Protein AF-A0AA39K2J8-F1 (afdb_monomer_lite)

Sequence (280 aa):
MRSALAQRQNSDPEVHGSGENGWKCLPNIVDATMYPEWVDNDKGAYLPIYQTAGIDTAEVTRAVIILQGKVSHISEARTVISTAVLVHQRACWSDWNTANNALYNATYNDPTIKHSQISIMCPCFLTKADLNAGAANDRQLLWEETTWISGHRNVAPDSVCGVNSFDVLDALVAYYMNRNVYPNLKVLVIGGHSAGGQMAQRYVTLRIPTDNDDMLHFWVANPASLCWLTSNRPFPDDGCKGFDDFKYGLKSNFPAYASKSARALGRDDIVKRYYSRTLN

Organism: Armillaria tabescens (NCBI:txid1929756)

Structure (mmCIF, N/CA/C/O backbone):
data_AF-A0AA39K2J8-F1
#
_entry.id   AF-A0AA39K2J8-F1
#
loop_
_atom_site.group_PDB
_atom_site.id
_atom_site.type_symbol
_atom_site.label_atom_id
_atom_site.label_alt_id
_atom_site.label_comp_id
_atom_site.label_asym_id
_atom_site.label_entity_id
_atom_site.label_seq_id
_atom_site.pdbx_PDB_ins_code
_atom_site.Cartn_x
_atom_site.Cartn_y
_atom_site.Cartn_z
_atom_site.occupancy
_atom_site.B_iso_or_equiv
_atom_site.auth_seq_id
_atom_site.auth_comp_id
_atom_site.auth_asym_id
_atom_site.auth_atom_id
_atom_site.pdbx_PDB_model_num
ATOM 1 N N . MET A 1 1 ? -33.232 -0.949 9.291 1.00 48.69 1 MET A N 1
ATOM 2 C CA . MET A 1 1 ? -32.998 -0.261 10.581 1.00 48.69 1 MET A CA 1
ATOM 3 C C . MET A 1 1 ? -31.605 0.336 10.516 1.00 48.69 1 MET A C 1
ATOM 5 O O . MET A 1 1 ? -30.688 -0.410 10.214 1.00 48.69 1 MET A O 1
ATOM 9 N N . ARG A 1 2 ? -31.461 1.655 10.696 1.00 48.81 2 ARG A N 1
ATOM 10 C CA . ARG A 1 2 ? -30.147 2.322 10.778 1.00 48.81 2 ARG A CA 1
ATOM 11 C C . ARG A 1 2 ? -29.443 1.849 12.056 1.00 48.81 2 ARG A C 1
ATOM 13 O O . ARG A 1 2 ? -30.131 1.634 13.055 1.00 48.81 2 ARG A O 1
ATOM 20 N N . SER A 1 3 ? -28.134 1.607 12.011 1.00 51.03 3 SER A N 1
ATOM 21 C CA . SER A 1 3 ? -27.388 1.127 13.185 1.00 51.03 3 SE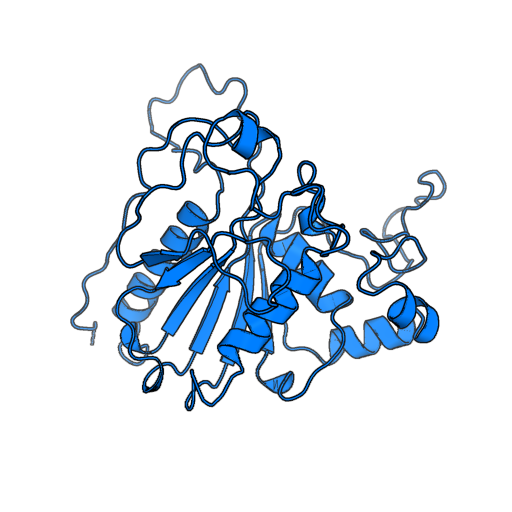R A CA 1
ATOM 22 C C . SER A 1 3 ? -27.300 2.202 14.283 1.00 51.03 3 SER A C 1
ATOM 24 O O . SER A 1 3 ? -27.626 3.367 14.056 1.00 51.03 3 SER A O 1
ATOM 26 N N . ALA A 1 4 ? -26.880 1.813 15.493 1.00 51.91 4 ALA A N 1
ATOM 27 C CA . ALA A 1 4 ? -26.715 2.725 16.633 1.00 51.91 4 ALA A CA 1
ATOM 28 C C . ALA A 1 4 ? -25.537 3.713 16.479 1.00 51.91 4 ALA A C 1
ATOM 30 O O . ALA A 1 4 ? -25.393 4.626 17.289 1.00 51.91 4 ALA A O 1
ATOM 31 N N . LEU A 1 5 ? -24.692 3.540 15.458 1.00 58.28 5 LEU A N 1
ATOM 32 C CA . LEU A 1 5 ? -23.611 4.469 15.141 1.00 58.28 5 LEU A CA 1
ATOM 33 C C . LEU A 1 5 ? -24.177 5.622 14.314 1.00 58.28 5 LEU A C 1
ATOM 35 O O . LEU A 1 5 ? -24.832 5.386 13.309 1.00 58.28 5 LEU A O 1
ATOM 39 N N . ALA A 1 6 ? -23.945 6.868 14.725 1.00 60.62 6 ALA A N 1
ATOM 40 C CA . ALA A 1 6 ? -24.331 8.031 13.931 1.00 60.62 6 ALA A CA 1
ATOM 41 C C . ALA A 1 6 ? -23.482 8.130 12.652 1.00 60.62 6 ALA A C 1
ATOM 43 O O . ALA A 1 6 ? -22.347 7.651 12.611 1.00 60.62 6 ALA A O 1
ATOM 44 N N . GLN A 1 7 ? -24.006 8.810 11.626 1.00 59.50 7 GLN A N 1
ATOM 45 C CA . GLN A 1 7 ? -23.176 9.275 10.519 1.00 59.50 7 GLN A CA 1
ATOM 46 C C . GLN A 1 7 ? -22.059 10.151 11.103 1.00 59.50 7 GLN A C 1
ATOM 48 O O . GLN A 1 7 ? -22.336 11.189 11.706 1.00 59.50 7 GLN A O 1
ATOM 53 N N . ARG A 1 8 ? -20.809 9.703 10.975 1.00 70.06 8 ARG A N 1
ATOM 54 C CA . ARG A 1 8 ? -19.639 10.381 11.534 1.00 70.06 8 ARG A CA 1
ATOM 55 C C . ARG A 1 8 ? -18.708 10.766 10.399 1.00 70.06 8 ARG A C 1
ATOM 57 O O . ARG A 1 8 ? -18.364 9.938 9.561 1.00 70.06 8 ARG A O 1
ATOM 64 N N . GLN A 1 9 ? -18.321 12.033 10.394 1.00 77.19 9 GLN A N 1
ATOM 65 C CA . GLN A 1 9 ? -17.278 12.552 9.530 1.00 77.19 9 GLN A CA 1
ATOM 66 C C . GLN A 1 9 ? -16.200 13.140 10.432 1.00 77.19 9 GLN A C 1
ATOM 68 O O . GLN A 1 9 ? -16.370 14.214 11.006 1.00 77.19 9 GLN A O 1
ATOM 73 N N . ASN A 1 10 ? -15.111 12.402 10.593 1.00 82.38 10 ASN A N 1
ATOM 74 C CA . ASN A 1 10 ? -13.898 12.915 11.196 1.00 82.38 10 ASN A CA 1
ATOM 75 C C . ASN A 1 10 ? -13.258 13.877 10.188 1.00 82.38 10 ASN A C 1
ATOM 77 O O . ASN A 1 10 ? -13.007 13.502 9.040 1.00 82.38 10 ASN A O 1
ATOM 81 N N . SER A 1 11 ? -13.035 15.123 10.600 1.00 81.44 11 SER A N 1
ATOM 82 C CA . SER A 1 11 ? -12.266 16.086 9.811 1.00 81.44 11 SER A CA 1
ATOM 83 C C . SER A 1 11 ? -10.800 15.676 9.770 1.00 81.44 11 SER A C 1
ATOM 85 O O . SER A 1 11 ? -10.297 15.069 10.720 1.00 81.44 11 SER A O 1
ATOM 87 N N . ASP A 1 12 ? -10.110 16.023 8.688 1.00 80.00 12 ASP A N 1
ATOM 88 C CA . ASP A 1 12 ? -8.658 15.904 8.655 1.00 80.00 12 ASP A CA 1
ATOM 89 C C . ASP A 1 12 ? -8.013 16.832 9.693 1.00 80.00 12 ASP A C 1
ATOM 91 O O . ASP A 1 12 ? -8.523 17.933 9.938 1.00 80.00 12 ASP A O 1
ATOM 95 N N . PRO A 1 13 ? -6.911 16.395 10.327 1.00 83.00 13 PRO A N 1
ATOM 96 C CA . PRO A 1 13 ? -6.178 17.228 11.266 1.00 83.00 13 PRO A CA 1
ATOM 97 C C . PRO A 1 13 ? -5.559 18.431 10.549 1.00 83.00 13 PRO A C 1
ATOM 99 O O . PRO A 1 13 ? -5.149 18.345 9.388 1.00 83.00 13 PRO A O 1
ATOM 102 N N . GLU A 1 14 ? -5.424 19.545 11.267 1.00 82.19 14 GLU A N 1
ATOM 103 C CA . GLU A 1 14 ? -4.571 20.635 10.807 1.00 82.19 14 GLU A CA 1
ATOM 104 C C . GLU A 1 14 ? -3.108 20.179 10.862 1.00 82.19 14 GLU A C 1
ATOM 106 O O . GLU A 1 14 ? -2.618 19.713 11.892 1.00 82.19 14 GLU A O 1
ATOM 111 N N . VAL A 1 15 ? -2.420 20.287 9.728 1.00 83.88 15 VAL A N 1
ATOM 112 C CA . VAL A 1 15 ? -1.034 19.850 9.555 1.00 83.88 15 VAL A CA 1
ATOM 113 C C . VAL A 1 15 ? -0.206 20.957 8.926 1.00 83.88 15 VAL A C 1
ATOM 115 O O . VAL A 1 15 ? -0.695 21.754 8.124 1.00 83.88 15 VAL A O 1
ATOM 118 N N . HIS A 1 16 ? 1.078 20.988 9.269 1.00 84.94 16 HIS A N 1
ATOM 119 C CA . HIS A 1 16 ? 2.036 21.912 8.676 1.00 84.94 16 HIS A CA 1
ATOM 120 C C . HIS A 1 16 ? 2.946 21.203 7.678 1.00 84.94 16 HIS A C 1
ATOM 122 O O . HIS A 1 16 ? 3.353 20.060 7.889 1.00 84.94 16 HIS A O 1
ATOM 128 N N . GLY A 1 17 ? 3.346 21.937 6.643 1.00 84.56 17 GLY A N 1
ATOM 129 C CA . GLY A 1 17 ? 4.150 21.414 5.544 1.00 84.56 17 GLY A CA 1
ATOM 130 C C . GLY A 1 17 ? 3.297 21.147 4.310 1.00 84.56 17 GLY A C 1
ATOM 131 O O . GLY A 1 17 ? 2.174 21.646 4.193 1.00 84.56 17 GLY A O 1
ATOM 132 N N . SER A 1 18 ? 3.861 20.404 3.368 1.00 80.81 18 SER A N 1
ATOM 133 C CA . SER A 1 18 ? 3.138 19.937 2.192 1.00 80.81 18 SER A CA 1
ATOM 134 C C . SER A 1 18 ? 3.764 18.670 1.640 1.00 80.81 18 SER A C 1
ATOM 136 O O . SER A 1 18 ? 4.931 18.401 1.892 1.00 80.81 18 SER A O 1
ATOM 138 N N . GLY A 1 19 ? 3.048 17.927 0.800 1.00 74.69 19 GLY A N 1
ATOM 139 C CA . GLY A 1 19 ? 3.666 16.770 0.137 1.00 74.69 19 GLY A CA 1
ATOM 140 C C . GLY A 1 19 ? 4.792 17.106 -0.851 1.00 74.69 19 GLY A C 1
ATOM 141 O O . GLY A 1 19 ? 5.448 16.192 -1.335 1.00 74.69 19 GLY A O 1
ATOM 142 N N . GLU A 1 20 ? 5.016 18.386 -1.164 1.00 77.44 20 GLU A N 1
ATOM 143 C CA . GLU A 1 20 ? 6.147 18.848 -1.984 1.00 77.44 20 GLU A CA 1
ATOM 144 C C . GLU A 1 20 ? 7.367 19.185 -1.132 1.00 77.44 20 GLU A C 1
ATOM 146 O O . GLU A 1 20 ? 8.472 18.731 -1.412 1.00 77.44 20 GLU A O 1
ATOM 151 N N . ASN A 1 21 ? 7.159 19.988 -0.087 1.00 83.75 21 ASN A N 1
ATOM 152 C CA . ASN A 1 21 ? 8.240 20.493 0.759 1.00 83.75 21 ASN A CA 1
ATOM 153 C C . ASN A 1 21 ? 8.483 19.617 1.991 1.00 83.75 21 ASN A C 1
ATOM 155 O O . ASN A 1 21 ? 9.342 19.940 2.806 1.00 83.75 21 ASN A O 1
ATOM 159 N N . GLY A 1 22 ? 7.725 18.530 2.116 1.00 87.50 22 GLY A N 1
ATOM 160 C CA . GLY A 1 22 ? 7.704 17.652 3.268 1.00 87.50 22 GLY A CA 1
ATOM 161 C C . GLY A 1 22 ? 6.712 18.092 4.335 1.00 87.50 22 GLY A C 1
ATOM 162 O O . GLY A 1 22 ? 6.429 19.281 4.543 1.00 87.50 22 GLY A O 1
ATOM 163 N N . TRP A 1 23 ? 6.193 17.102 5.043 1.00 90.12 23 TRP A N 1
ATOM 164 C CA . TRP A 1 23 ? 5.386 17.292 6.237 1.00 90.12 23 TRP A CA 1
ATOM 165 C C . TRP A 1 23 ? 6.254 17.596 7.454 1.00 90.12 23 TRP A C 1
ATOM 167 O O . TRP A 1 23 ? 7.354 17.066 7.590 1.00 90.12 23 TRP A O 1
ATOM 177 N N . LYS A 1 24 ? 5.760 18.438 8.369 1.00 91.31 24 LYS A N 1
ATOM 178 C CA . LYS A 1 24 ? 6.493 18.762 9.607 1.00 91.31 24 LYS A CA 1
ATOM 179 C C . LYS A 1 24 ? 6.277 17.761 10.735 1.00 91.31 24 LYS A C 1
ATOM 181 O O . LYS A 1 24 ? 7.075 17.707 11.661 1.00 91.31 24 LYS A O 1
ATOM 186 N N . CYS A 1 25 ? 5.180 17.015 10.689 1.00 91.31 25 CYS A N 1
ATOM 187 C CA . CYS A 1 25 ? 4.871 15.955 11.634 1.00 91.31 25 CYS A CA 1
ATOM 188 C C . CYS A 1 25 ? 3.848 14.987 11.033 1.00 91.31 25 CYS A C 1
ATOM 190 O O . CYS A 1 25 ? 3.129 15.323 10.091 1.00 91.31 25 CYS A O 1
ATOM 192 N N . LEU A 1 26 ? 3.769 13.797 11.623 1.00 92.19 26 LEU A N 1
ATOM 193 C CA . LEU A 1 26 ? 2.632 12.900 11.469 1.00 92.19 26 LEU A CA 1
ATOM 194 C C . LEU A 1 26 ? 1.590 13.268 12.543 1.00 92.19 26 LEU A C 1
ATOM 196 O O . LEU A 1 26 ? 1.916 13.217 13.732 1.00 92.19 26 LEU A O 1
ATOM 200 N N . PRO A 1 27 ? 0.372 13.702 12.174 1.00 92.69 27 PRO A N 1
ATOM 201 C CA . PRO A 1 27 ? -0.630 14.137 13.144 1.00 92.69 27 PRO A CA 1
ATOM 202 C C . PRO A 1 27 ? -1.259 12.957 13.890 1.00 92.69 27 PRO A C 1
ATOM 204 O O . PRO A 1 27 ? -1.353 11.847 13.370 1.00 92.69 27 PRO A O 1
ATOM 207 N N . ASN A 1 28 ? -1.809 13.210 15.074 1.00 92.31 28 ASN A N 1
ATOM 208 C CA . ASN A 1 28 ? -2.772 12.279 15.660 1.00 92.31 28 ASN A CA 1
ATOM 209 C C . ASN A 1 28 ? -4.101 12.389 14.903 1.00 92.31 28 ASN A C 1
ATOM 211 O O . ASN A 1 28 ? -4.563 13.498 14.626 1.00 92.31 28 ASN A O 1
ATOM 215 N N . ILE A 1 29 ? -4.731 11.253 14.606 1.00 91.12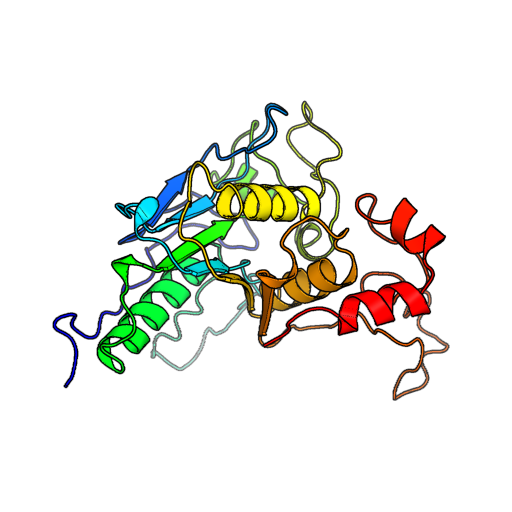 29 ILE A N 1
ATOM 216 C CA . ILE A 1 29 ? -6.057 11.206 13.981 1.00 91.12 29 ILE A CA 1
ATOM 217 C C . ILE A 1 29 ? -7.019 10.376 14.818 1.00 91.12 29 ILE A C 1
ATOM 219 O O . ILE A 1 29 ? -6.635 9.451 15.529 1.00 91.12 29 ILE A O 1
ATOM 223 N N . VAL A 1 30 ? -8.289 10.751 14.751 1.00 91.56 30 VAL A N 1
ATOM 224 C CA . VAL A 1 30 ? -9.358 10.139 15.536 1.00 91.56 30 VAL A CA 1
ATOM 225 C C . VAL A 1 30 ? -9.582 8.695 15.090 1.00 91.56 30 VAL A C 1
ATOM 227 O O . VAL A 1 30 ? -9.631 8.419 13.897 1.00 91.56 30 VAL A O 1
ATOM 230 N N . ASP A 1 31 ? -9.763 7.789 16.053 1.00 94.44 31 ASP A N 1
ATOM 231 C CA . ASP A 1 31 ? -9.986 6.349 15.852 1.00 94.44 31 ASP A CA 1
ATOM 232 C C . ASP A 1 31 ? -8.800 5.575 15.224 1.00 94.44 31 ASP A C 1
ATOM 234 O O . ASP A 1 31 ? -8.959 4.398 14.891 1.00 94.44 31 ASP A O 1
ATOM 238 N N . ALA A 1 32 ? -7.610 6.181 15.100 1.00 96.38 32 ALA A N 1
ATOM 239 C CA . ALA A 1 32 ? -6.392 5.486 14.677 1.00 96.38 32 ALA A CA 1
ATOM 240 C C . ALA A 1 32 ? -5.270 5.583 15.715 1.00 96.38 32 ALA A C 1
ATOM 242 O O . ALA A 1 32 ? -5.059 6.618 16.345 1.00 96.38 32 ALA A O 1
ATOM 243 N N . THR A 1 33 ? -4.497 4.510 15.829 1.00 96.81 33 THR A N 1
ATOM 244 C CA . THR A 1 33 ? -3.203 4.486 16.501 1.00 96.81 33 THR A CA 1
ATOM 245 C C . THR A 1 33 ? -2.112 4.687 15.453 1.00 96.81 33 THR A C 1
ATOM 247 O O . THR A 1 33 ? -2.077 3.986 14.439 1.00 96.81 33 THR A O 1
ATOM 250 N N . MET A 1 34 ? -1.211 5.640 15.696 1.00 95.69 34 MET A N 1
ATOM 251 C CA . MET A 1 34 ? 0.008 5.805 14.906 1.00 95.69 34 MET A CA 1
ATOM 252 C C . MET A 1 34 ? 1.106 4.898 15.468 1.00 95.69 34 MET A C 1
ATOM 254 O O . MET A 1 34 ? 1.440 4.990 16.649 1.00 95.69 34 MET A O 1
ATOM 258 N N . TYR A 1 35 ? 1.711 4.079 14.610 1.00 95.25 35 TYR A N 1
ATOM 259 C CA . TYR A 1 35 ? 2.902 3.294 14.937 1.00 95.25 35 TYR A CA 1
ATOM 260 C C . TYR A 1 35 ? 4.090 3.867 14.151 1.00 95.25 35 TYR A C 1
ATOM 262 O O . TYR A 1 35 ? 4.257 3.527 12.979 1.00 95.25 35 TYR A O 1
ATOM 270 N N . PRO A 1 36 ? 4.902 4.765 14.745 1.00 91.75 36 PRO A N 1
ATOM 271 C CA . PRO A 1 36 ? 5.978 5.465 14.031 1.00 91.75 36 PRO A CA 1
ATOM 272 C C . PRO A 1 36 ? 7.171 4.562 13.688 1.00 91.75 36 PRO A C 1
ATOM 274 O O . PRO A 1 36 ? 7.975 4.900 12.819 1.00 91.75 36 PRO A O 1
ATOM 277 N N . GLU A 1 37 ? 7.275 3.429 14.385 1.00 91.00 37 GLU A N 1
ATOM 278 C CA . GLU A 1 37 ? 8.348 2.443 14.275 1.00 91.00 37 GLU A CA 1
ATOM 279 C C . GLU A 1 37 ? 7.792 1.060 13.883 1.00 91.00 37 GLU A C 1
ATOM 281 O O . GLU A 1 37 ? 8.171 0.039 14.452 1.00 91.00 37 GLU A O 1
ATOM 286 N N . TRP A 1 38 ? 6.840 0.994 12.945 1.00 91.75 38 TRP A N 1
ATOM 287 C CA . TRP A 1 38 ? 6.278 -0.292 12.521 1.00 91.75 38 TRP A CA 1
ATOM 288 C C . TRP A 1 38 ? 7.235 -1.043 11.584 1.00 91.75 38 TRP A C 1
ATOM 290 O O . TRP A 1 38 ? 7.675 -0.499 10.565 1.00 91.75 38 TRP A O 1
ATOM 300 N N . VAL A 1 39 ? 7.551 -2.297 11.938 1.00 72.31 39 VAL A N 1
ATOM 301 C CA . VAL A 1 39 ? 8.356 -3.255 11.158 1.00 72.31 39 VAL A CA 1
ATOM 302 C C . VAL A 1 39 ? 7.905 -4.683 11.454 1.00 72.31 39 VAL A C 1
ATOM 304 O O . VAL A 1 39 ? 7.838 -5.069 12.614 1.00 72.31 39 VAL A O 1
ATOM 307 N N . ASP A 1 40 ? 7.714 -5.484 10.404 1.00 53.66 40 ASP A N 1
ATOM 308 C CA . ASP A 1 40 ? 7.559 -6.950 10.475 1.00 53.66 40 ASP A CA 1
ATOM 309 C C . ASP A 1 40 ? 8.766 -7.675 9.833 1.00 53.66 40 ASP A C 1
ATOM 311 O O . ASP A 1 40 ? 8.612 -8.584 9.029 1.00 53.66 40 ASP A O 1
ATOM 315 N N . ASN A 1 41 ? 9.999 -7.188 10.046 1.00 54.59 41 ASN A N 1
ATOM 316 C CA . ASN A 1 41 ? 11.182 -7.712 9.340 1.00 54.59 41 ASN A CA 1
ATOM 317 C C . ASN A 1 41 ? 12.559 -7.551 10.029 1.00 54.59 41 ASN A C 1
ATOM 319 O O . ASN A 1 41 ? 13.560 -7.821 9.376 1.00 54.59 41 ASN A O 1
ATOM 323 N N . ASP A 1 42 ? 12.671 -7.106 11.288 1.00 62.88 42 ASP A N 1
ATOM 324 C CA . ASP A 1 42 ? 13.941 -7.023 12.060 1.00 62.88 42 ASP A CA 1
ATOM 325 C C . ASP A 1 42 ? 15.145 -6.319 11.385 1.00 62.88 42 ASP A C 1
ATOM 327 O O . ASP A 1 42 ? 16.278 -6.390 11.860 1.00 62.88 42 ASP A O 1
ATOM 331 N N . LYS A 1 43 ? 14.933 -5.578 10.288 1.00 71.69 43 LYS A N 1
ATOM 332 C CA . LYS A 1 43 ? 16.018 -4.947 9.511 1.00 71.69 43 LYS A CA 1
ATOM 333 C C . LYS A 1 43 ? 16.585 -3.678 10.149 1.00 71.69 43 LYS A C 1
ATOM 335 O O . LYS A 1 43 ? 17.542 -3.136 9.615 1.00 71.69 43 LYS A O 1
ATOM 340 N N . GLY A 1 44 ? 16.008 -3.188 11.248 1.00 80.06 44 GLY A N 1
ATOM 341 C CA . GLY A 1 44 ? 16.469 -1.973 11.931 1.00 80.06 44 GLY A CA 1
ATOM 342 C C . GLY A 1 44 ? 16.086 -0.652 11.247 1.00 80.06 44 GLY A C 1
ATOM 343 O O . GLY A 1 44 ? 16.670 0.379 11.570 1.00 80.06 44 GLY A O 1
ATOM 344 N N . ALA A 1 45 ? 15.122 -0.666 10.319 1.00 87.19 45 ALA A N 1
ATOM 345 C CA . ALA A 1 45 ? 14.533 0.536 9.726 1.00 87.19 45 ALA A CA 1
ATOM 346 C C . ALA A 1 45 ? 13.017 0.410 9.624 1.00 87.19 45 ALA A C 1
ATOM 348 O O . ALA A 1 45 ? 12.528 -0.666 9.285 1.00 87.19 45 ALA A O 1
ATOM 349 N N . TYR A 1 46 ? 12.301 1.509 9.861 1.00 91.88 46 TYR A N 1
ATOM 350 C CA . TYR A 1 46 ? 10.866 1.481 10.136 1.00 91.88 46 TYR A CA 1
ATOM 351 C C . TYR A 1 46 ? 10.009 2.234 9.126 1.00 91.88 46 TYR A C 1
ATOM 353 O O . TYR A 1 46 ? 10.441 3.227 8.551 1.00 91.88 46 TYR A O 1
ATOM 361 N N . LEU A 1 47 ? 8.766 1.797 8.939 1.00 93.69 47 LEU A N 1
ATOM 362 C CA . LEU A 1 47 ? 7.768 2.540 8.176 1.00 93.69 47 LEU A CA 1
ATOM 363 C C . LEU A 1 47 ? 6.655 2.986 9.126 1.00 93.69 47 LEU A C 1
ATOM 365 O O . LEU A 1 47 ? 6.033 2.131 9.746 1.00 93.69 47 LEU A O 1
ATOM 369 N N . PRO A 1 48 ? 6.337 4.283 9.226 1.00 95.38 48 PRO A N 1
ATOM 370 C CA . PRO A 1 48 ? 5.171 4.702 9.984 1.00 95.38 48 PRO A CA 1
ATOM 371 C C . PRO A 1 48 ? 3.882 4.175 9.359 1.00 95.38 48 PRO A C 1
ATOM 373 O O . PRO A 1 48 ? 3.718 4.187 8.136 1.00 95.38 48 PRO A O 1
ATOM 376 N N . ILE A 1 49 ? 2.945 3.764 10.205 1.00 96.88 49 ILE A N 1
ATOM 377 C CA . ILE A 1 49 ? 1.591 3.411 9.783 1.00 96.88 49 ILE A CA 1
ATOM 378 C C . ILE A 1 49 ? 0.550 4.082 10.687 1.00 96.88 49 ILE A C 1
ATOM 380 O O . ILE A 1 49 ? 0.808 4.365 11.860 1.00 96.88 49 ILE A O 1
ATOM 384 N N . TYR A 1 50 ? -0.654 4.260 10.155 1.00 97.62 50 TYR A N 1
ATOM 385 C CA . TYR A 1 50 ? -1.871 4.440 10.947 1.00 97.62 50 TYR A CA 1
ATOM 386 C C . TYR A 1 50 ? -2.690 3.162 10.888 1.00 97.62 50 TYR A C 1
ATOM 388 O O . TYR A 1 50 ? -2.848 2.602 9.806 1.00 97.62 50 TYR A O 1
ATOM 396 N N . GLN A 1 51 ? -3.238 2.713 12.012 1.00 97.50 51 GLN A N 1
ATOM 397 C CA . GLN A 1 51 ? -4.135 1.559 12.073 1.00 97.50 51 GLN A CA 1
ATOM 398 C C . GLN A 1 51 ? -5.318 1.849 12.995 1.00 97.50 51 GLN A C 1
ATOM 400 O O . GLN A 1 51 ? -5.163 2.585 13.962 1.00 97.50 51 GLN A O 1
ATOM 405 N N . THR A 1 52 ? -6.487 1.262 12.726 1.00 97.62 52 THR A N 1
ATOM 406 C CA . THR A 1 52 ? -7.667 1.349 13.605 1.00 97.62 52 THR A CA 1
ATOM 407 C C . THR A 1 52 ? -7.313 1.108 15.071 1.00 97.62 52 THR A C 1
ATOM 409 O O . THR A 1 52 ? -6.757 0.068 15.425 1.00 97.62 52 THR A O 1
ATOM 412 N N . ALA A 1 53 ? -7.653 2.075 15.922 1.00 96.06 53 ALA A N 1
ATOM 413 C CA . ALA A 1 53 ? -7.398 2.027 17.353 1.00 96.06 53 ALA A CA 1
ATOM 414 C C . ALA A 1 53 ? -8.396 1.117 18.081 1.00 96.06 53 ALA A C 1
ATOM 416 O O . ALA A 1 53 ? -9.569 1.045 17.720 1.00 96.06 53 ALA A O 1
ATOM 417 N N . GLY A 1 54 ? -7.934 0.475 19.159 1.00 92.88 54 GLY A N 1
ATOM 418 C CA . GLY A 1 54 ? -8.802 -0.203 20.129 1.00 92.88 54 GLY A CA 1
ATOM 419 C C . GLY A 1 54 ? -9.576 -1.409 19.594 1.00 92.88 54 GLY A C 1
ATOM 420 O O . GLY A 1 54 ? -10.592 -1.774 20.182 1.00 92.88 54 GLY A O 1
ATOM 421 N N . ILE A 1 55 ? -9.134 -2.010 18.486 1.00 92.56 55 ILE A N 1
ATOM 422 C CA . ILE A 1 55 ? -9.801 -3.172 17.898 1.00 92.56 55 ILE A CA 1
ATOM 423 C C . ILE A 1 55 ? -9.350 -4.468 18.581 1.00 92.56 55 ILE A C 1
ATOM 425 O O . ILE A 1 55 ? -8.159 -4.678 18.808 1.00 92.56 55 ILE A O 1
ATOM 429 N N . ASP A 1 56 ? -10.304 -5.347 18.885 1.00 97.00 56 ASP A N 1
ATOM 430 C CA . ASP A 1 56 ? -10.013 -6.728 19.267 1.00 97.00 56 ASP A CA 1
ATOM 431 C C . ASP A 1 56 ? -9.671 -7.520 18.001 1.00 97.00 56 ASP A C 1
ATOM 433 O O . ASP A 1 56 ? -10.526 -7.736 17.137 1.00 97.00 56 ASP A O 1
ATOM 437 N N . THR A 1 57 ? -8.412 -7.937 17.864 1.00 97.38 57 THR A N 1
ATOM 438 C CA . THR A 1 57 ? -7.931 -8.628 16.663 1.00 97.38 57 THR A CA 1
ATOM 439 C C . THR A 1 57 ? -8.604 -9.986 16.454 1.00 97.38 57 THR A C 1
ATOM 441 O O . THR A 1 57 ? -8.680 -10.449 15.314 1.00 97.38 57 THR A O 1
ATOM 444 N N . ALA A 1 58 ? -9.160 -10.599 17.507 1.00 98.00 58 ALA A N 1
ATOM 445 C CA . ALA A 1 58 ? -9.944 -11.823 17.391 1.00 98.00 58 ALA A CA 1
ATOM 446 C C . ALA A 1 58 ? -11.309 -11.585 16.720 1.00 98.00 58 ALA A C 1
ATOM 448 O O . ALA A 1 58 ? -11.825 -12.486 16.066 1.00 98.00 58 ALA A O 1
ATOM 449 N N . GLU A 1 59 ? -11.876 -10.381 16.803 1.00 97.94 59 GLU A N 1
ATOM 450 C CA . GLU A 1 59 ? -13.159 -10.034 16.170 1.00 97.94 59 GLU A CA 1
ATOM 451 C C . GLU A 1 59 ? -13.007 -9.539 14.723 1.00 97.94 59 GLU A C 1
ATOM 453 O O . GLU A 1 59 ? -13.990 -9.431 13.981 1.00 97.94 59 GLU A O 1
ATOM 458 N N . VAL A 1 60 ? -11.777 -9.252 14.287 1.00 98.44 60 VAL A N 1
ATOM 459 C CA . VAL A 1 60 ? -11.499 -8.775 12.930 1.00 98.44 60 VAL A CA 1
ATOM 460 C C . VAL A 1 60 ? -11.767 -9.883 11.917 1.00 98.44 60 VAL A C 1
ATOM 462 O O . VAL A 1 60 ? -11.092 -10.910 11.880 1.00 98.44 60 VAL A O 1
ATOM 465 N N . THR A 1 61 ? -12.730 -9.636 11.031 1.00 98.25 61 THR A N 1
ATOM 466 C CA . THR A 1 61 ? -13.053 -10.534 9.910 1.00 98.25 61 THR A CA 1
ATOM 467 C C . THR A 1 61 ? -12.651 -9.952 8.562 1.00 98.25 61 THR A C 1
ATOM 469 O O . THR A 1 61 ? -12.517 -10.697 7.587 1.00 98.25 61 THR A O 1
ATOM 472 N N . ARG A 1 62 ? -12.426 -8.636 8.488 1.00 98.31 62 ARG A N 1
ATOM 473 C CA . ARG A 1 62 ? -11.931 -7.955 7.291 1.00 98.31 62 ARG A CA 1
ATOM 474 C C . ARG A 1 62 ? -10.857 -6.945 7.664 1.00 98.31 62 ARG A C 1
ATOM 476 O O . ARG A 1 62 ? -10.974 -6.249 8.668 1.00 98.31 62 ARG A O 1
ATOM 483 N N . ALA A 1 63 ? -9.848 -6.831 6.821 1.00 98.50 63 ALA A N 1
ATOM 484 C CA . ALA A 1 63 ? -8.820 -5.813 6.941 1.00 98.50 63 ALA A CA 1
ATOM 485 C C . ALA A 1 63 ? -8.665 -5.066 5.617 1.00 98.50 63 ALA A C 1
ATOM 487 O O . ALA A 1 63 ? -8.902 -5.628 4.545 1.00 98.50 63 ALA A O 1
ATOM 488 N N . VAL A 1 64 ? -8.286 -3.795 5.692 1.00 98.38 64 VAL A N 1
ATOM 489 C CA . VAL A 1 64 ? -8.088 -2.925 4.535 1.00 98.38 64 VAL A CA 1
ATOM 490 C C . VAL A 1 64 ? -6.776 -2.171 4.704 1.00 98.38 64 VAL A C 1
ATOM 492 O O . VAL A 1 64 ? -6.639 -1.367 5.619 1.00 98.38 64 VAL A O 1
ATOM 495 N N . ILE A 1 65 ? -5.827 -2.396 3.800 1.00 98.56 65 ILE A N 1
ATOM 496 C CA . ILE A 1 65 ? -4.633 -1.569 3.638 1.00 98.56 65 ILE A CA 1
ATOM 497 C C . ILE A 1 65 ? -4.942 -0.525 2.562 1.00 98.56 65 ILE A C 1
ATOM 499 O O . ILE A 1 65 ? -5.117 -0.870 1.391 1.00 98.56 65 ILE A O 1
ATOM 503 N N . ILE A 1 66 ? -5.004 0.748 2.947 1.00 97.94 66 ILE A N 1
ATOM 504 C CA . ILE A 1 66 ? -5.207 1.870 2.031 1.00 97.94 66 ILE A CA 1
ATOM 505 C C . ILE A 1 66 ? -3.867 2.552 1.748 1.00 97.94 66 ILE A C 1
ATOM 507 O O . ILE A 1 66 ? -3.200 3.079 2.633 1.00 97.94 66 ILE A O 1
ATOM 511 N N . LEU A 1 67 ? -3.465 2.532 0.482 1.00 96.75 67 LEU A N 1
ATOM 512 C CA . LEU A 1 67 ? -2.232 3.127 -0.013 1.00 96.75 67 LEU A CA 1
ATOM 513 C C . LEU A 1 67 ? -2.447 4.612 -0.299 1.00 96.75 67 LEU A C 1
ATOM 515 O O . LEU A 1 67 ? -3.401 4.983 -0.991 1.00 96.75 67 LEU A O 1
ATOM 519 N N . GLN A 1 68 ? -1.526 5.441 0.196 1.00 91.19 68 GLN A N 1
ATOM 520 C CA . GLN A 1 68 ? -1.640 6.894 0.101 1.00 91.19 68 GLN A CA 1
ATOM 521 C C . GLN A 1 68 ? -1.679 7.402 -1.350 1.00 91.19 68 GLN A C 1
ATOM 523 O O . GLN A 1 68 ? -1.063 6.834 -2.257 1.00 91.19 68 GLN A O 1
ATOM 528 N N . GLY A 1 69 ? -2.381 8.507 -1.584 1.00 84.69 69 GLY A N 1
ATOM 529 C CA . GLY A 1 69 ? -2.309 9.258 -2.835 1.00 84.69 69 GLY A CA 1
ATOM 530 C C . GLY A 1 69 ? -0.981 10.013 -3.013 1.00 84.69 69 GLY A C 1
ATOM 531 O O . GLY A 1 69 ? -0.171 10.131 -2.101 1.00 84.69 69 GLY A O 1
ATOM 532 N N . LYS A 1 70 ? -0.756 10.560 -4.218 1.00 74.75 70 LYS A N 1
ATOM 533 C CA . LYS A 1 70 ? 0.312 11.542 -4.456 1.00 74.75 70 LYS A CA 1
ATOM 534 C C . LYS A 1 70 ? -0.275 12.910 -4.147 1.00 74.75 70 LYS A C 1
ATOM 536 O O . LYS A 1 70 ? -1.348 13.231 -4.661 1.00 74.75 70 LYS A O 1
ATOM 541 N N . VAL A 1 71 ? 0.448 13.725 -3.389 1.00 62.97 71 VAL A N 1
ATOM 542 C CA . VAL A 1 71 ? 0.158 15.156 -3.282 1.00 62.97 71 VAL A CA 1
ATOM 543 C C . VAL A 1 71 ? 0.536 15.827 -4.602 1.00 62.97 71 VAL A C 1
ATOM 545 O O . VAL A 1 71 ? 1.669 15.705 -5.068 1.00 62.97 71 VAL A O 1
ATOM 548 N N . SER A 1 72 ? -0.419 16.488 -5.246 1.00 45.56 72 SER A N 1
ATOM 549 C CA . SER A 1 72 ? -0.168 17.325 -6.421 1.00 45.56 72 SER A CA 1
ATOM 550 C C . SER A 1 72 ? -0.408 18.790 -6.075 1.00 45.56 72 SER A C 1
ATOM 552 O O . SER A 1 72 ? -1.396 19.085 -5.402 1.00 45.56 72 SER A O 1
ATOM 554 N N . HIS A 1 73 ? 0.464 19.663 -6.588 1.00 43.00 73 HIS A N 1
ATOM 555 C CA . HIS A 1 73 ? 0.347 21.119 -6.593 1.00 43.00 73 HIS A CA 1
ATOM 556 C C . HIS A 1 73 ? -1.095 21.624 -6.685 1.00 43.00 73 HIS A C 1
ATOM 558 O O . HIS A 1 73 ? -1.855 21.229 -7.571 1.00 43.00 73 HIS A O 1
ATOM 564 N N . ILE A 1 74 ? -1.392 22.627 -5.861 1.00 38.09 74 ILE A N 1
ATOM 565 C CA . ILE A 1 74 ? -2.120 23.801 -6.340 1.00 38.09 74 ILE A CA 1
ATOM 566 C C . ILE A 1 74 ? -1.185 24.984 -6.150 1.00 38.09 74 ILE A C 1
ATOM 568 O O . ILE A 1 74 ? -1.166 25.633 -5.106 1.00 38.09 74 ILE A O 1
ATOM 572 N N . SER A 1 75 ? -0.383 25.254 -7.173 1.00 35.31 75 SER A N 1
ATOM 573 C CA . SER A 1 75 ? 0.040 26.621 -7.416 1.00 35.31 75 SER A CA 1
ATOM 574 C C . SER A 1 75 ? -1.186 27.382 -7.945 1.00 35.31 75 SER A C 1
ATOM 576 O O . SER A 1 75 ? -1.823 26.976 -8.909 1.00 35.31 75 SER A O 1
ATOM 578 N N . GLU A 1 76 ? -1.549 28.470 -7.264 1.00 37.22 76 GLU A N 1
ATOM 579 C CA . GLU A 1 76 ? -2.391 29.554 -7.801 1.00 37.22 76 GLU A CA 1
ATOM 580 C C . GLU A 1 76 ? -3.901 29.324 -8.035 1.00 37.22 76 GLU A C 1
ATOM 582 O O . GLU A 1 76 ? -4.482 29.909 -8.941 1.00 37.22 76 GLU A O 1
ATOM 587 N N . ALA A 1 77 ? -4.624 28.673 -7.117 1.00 37.06 77 ALA A N 1
ATOM 588 C CA . ALA A 1 77 ? -6.050 29.005 -6.919 1.00 37.06 77 ALA A CA 1
ATOM 589 C C . ALA A 1 77 ? -6.213 30.235 -5.998 1.00 37.06 77 ALA A C 1
ATOM 591 O O . ALA A 1 77 ? -7.009 30.253 -5.062 1.00 37.06 77 ALA A O 1
ATOM 592 N N . ARG A 1 78 ? -5.424 31.286 -6.242 1.00 42.06 78 ARG A N 1
ATOM 593 C CA . ARG A 1 78 ? -5.742 32.639 -5.784 1.00 42.06 78 ARG A CA 1
ATOM 594 C C . ARG A 1 78 ? -6.489 33.297 -6.931 1.00 42.06 78 ARG A C 1
ATOM 596 O O . ARG A 1 78 ? -5.855 33.725 -7.886 1.00 42.06 78 ARG A O 1
ATOM 603 N N . THR A 1 79 ? -7.814 33.349 -6.819 1.00 39.78 79 THR A N 1
ATOM 604 C CA . THR A 1 79 ? -8.696 34.507 -7.079 1.00 39.78 79 THR A CA 1
ATOM 605 C C . THR A 1 79 ? -10.103 33.973 -7.384 1.00 39.78 79 THR A C 1
ATOM 607 O O . THR A 1 79 ? -10.321 33.306 -8.384 1.00 39.78 79 THR A O 1
ATOM 610 N N . VAL A 1 80 ? -11.051 34.298 -6.497 1.00 37.06 80 VAL A N 1
ATOM 611 C CA . VAL A 1 80 ? -12.509 34.074 -6.602 1.00 37.06 80 VAL A CA 1
ATOM 612 C C . VAL A 1 80 ? -12.987 32.620 -6.484 1.00 37.06 80 VAL A C 1
ATOM 614 O O . VAL A 1 80 ? -13.293 31.975 -7.472 1.00 37.06 80 VAL A O 1
ATOM 617 N N . ILE A 1 81 ? -13.093 32.125 -5.249 1.00 34.28 81 ILE A N 1
ATOM 618 C CA . ILE A 1 81 ? -14.258 31.416 -4.679 1.00 34.28 81 ILE A CA 1
ATOM 619 C C . ILE A 1 81 ? -13.863 31.097 -3.230 1.00 34.28 81 ILE A C 1
ATOM 621 O O . ILE A 1 81 ? -13.023 30.249 -2.952 1.00 34.28 81 ILE A O 1
ATOM 625 N N . SER A 1 82 ? -14.446 31.828 -2.283 1.00 34.53 82 SER A N 1
ATOM 626 C CA . SER A 1 82 ? -14.287 31.659 -0.833 1.00 34.53 82 SER A CA 1
ATOM 627 C C . SER A 1 82 ? -15.053 30.448 -0.284 1.00 34.53 82 SER A C 1
ATOM 629 O O . SER A 1 82 ? -15.528 30.459 0.849 1.00 34.53 82 SER A O 1
ATOM 631 N N . THR A 1 83 ? -15.193 29.390 -1.078 1.00 34.09 83 THR A N 1
ATOM 632 C CA . THR A 1 83 ? -15.705 28.103 -0.616 1.00 34.09 83 THR A CA 1
ATOM 633 C C . THR A 1 83 ? -14.509 27.181 -0.516 1.00 34.09 83 THR A C 1
ATOM 635 O O . THR A 1 83 ? -13.856 26.895 -1.514 1.00 34.09 83 THR A O 1
ATOM 638 N N . ALA A 1 84 ? -14.191 26.784 0.709 1.00 33.91 84 ALA A N 1
ATOM 639 C CA . ALA A 1 84 ? -13.118 25.875 1.046 1.00 33.91 84 ALA A CA 1
ATOM 640 C C . ALA A 1 84 ? -13.250 24.551 0.275 1.00 33.91 84 ALA A C 1
ATOM 642 O O . ALA A 1 84 ? -13.778 23.565 0.781 1.00 33.91 84 ALA A O 1
ATOM 643 N N . VAL A 1 85 ? -12.716 24.495 -0.943 1.00 34.78 85 VAL A N 1
ATOM 644 C CA . VAL A 1 85 ? -12.154 23.252 -1.450 1.00 34.78 85 VAL A CA 1
ATOM 645 C C . VAL A 1 85 ? -10.858 23.102 -0.669 1.00 34.78 85 VAL A C 1
ATOM 647 O O . VAL A 1 85 ? -9.796 23.545 -1.096 1.00 34.78 85 VAL A O 1
ATOM 650 N N . LEU A 1 86 ? -10.977 22.562 0.548 1.00 39.09 86 LEU A N 1
ATOM 651 C CA . LEU A 1 86 ? -9.862 21.945 1.248 1.00 39.09 86 LEU A CA 1
ATOM 652 C C . LEU A 1 86 ? -9.332 20.892 0.291 1.00 39.09 86 LEU A C 1
ATOM 654 O O . LEU A 1 86 ? -9.866 19.786 0.185 1.00 39.09 86 LEU A O 1
ATOM 658 N N . VAL A 1 87 ? -8.331 21.272 -0.486 1.00 41.12 87 VAL A N 1
ATOM 659 C CA . VAL A 1 87 ? -7.579 20.340 -1.301 1.00 41.12 87 VAL A CA 1
ATOM 660 C C . VAL A 1 87 ? -6.828 19.525 -0.278 1.00 41.12 87 VAL A C 1
ATOM 662 O O . VAL A 1 87 ? -5.816 19.967 0.258 1.00 41.12 87 VAL A O 1
ATOM 665 N N . HIS A 1 88 ? -7.434 18.392 0.081 1.00 48.19 88 HIS A N 1
ATOM 666 C CA . HIS A 1 88 ? -6.867 17.428 1.001 1.00 48.19 88 HIS A CA 1
ATOM 667 C C . HIS A 1 88 ? -5.499 17.094 0.431 1.00 48.19 88 HIS A C 1
ATOM 669 O O . HIS A 1 88 ? -5.377 16.498 -0.646 1.00 48.19 88 HIS A O 1
ATOM 675 N N . GLN A 1 89 ? -4.463 17.580 1.098 1.00 56.38 89 GLN A N 1
ATOM 676 C CA . GLN A 1 89 ? -3.116 17.218 0.740 1.00 56.38 89 GLN A CA 1
ATOM 677 C C . GLN A 1 89 ? -2.978 15.733 1.063 1.00 56.38 89 GLN A C 1
ATOM 679 O O . GLN A 1 89 ? -2.992 15.337 2.222 1.00 56.38 89 GLN A O 1
ATOM 684 N N . ARG A 1 90 ? -2.959 14.913 0.013 1.00 64.75 90 ARG A N 1
ATOM 685 C CA . ARG A 1 90 ? -3.066 13.456 0.117 1.00 64.75 90 ARG A CA 1
ATOM 686 C C . ARG A 1 90 ? -1.879 12.859 0.866 1.00 64.75 90 ARG A C 1
ATOM 688 O O . ARG A 1 90 ? -0.790 12.744 0.315 1.00 64.75 90 ARG A O 1
ATOM 695 N N . ALA A 1 91 ? -2.110 12.449 2.098 1.00 82.62 91 ALA A N 1
ATOM 696 C CA . ALA A 1 91 ? -1.156 11.748 2.934 1.00 82.62 91 ALA A CA 1
ATOM 697 C C . ALA A 1 91 ? -1.802 10.497 3.538 1.00 82.62 91 ALA A C 1
ATOM 699 O O . ALA A 1 91 ? -3.024 10.334 3.528 1.00 82.62 91 ALA A O 1
ATOM 700 N N . CYS A 1 92 ? -0.982 9.618 4.111 1.00 91.12 92 CYS A N 1
ATOM 701 C CA . CYS A 1 92 ? -1.460 8.381 4.725 1.00 91.12 92 CYS A CA 1
ATOM 702 C C . CYS A 1 92 ? -2.581 8.612 5.759 1.00 91.12 92 CYS A C 1
ATOM 704 O O . CYS A 1 92 ? -3.546 7.849 5.774 1.00 91.12 92 CYS A O 1
ATOM 706 N N . TRP A 1 93 ? -2.519 9.679 6.568 1.00 91.62 93 TRP A N 1
ATOM 707 C CA . TRP A 1 93 ? -3.567 9.987 7.550 1.00 91.62 93 TRP A CA 1
ATOM 708 C C . TRP A 1 93 ? -4.872 10.470 6.912 1.00 91.62 93 TRP A C 1
ATOM 710 O O . TRP A 1 93 ? -5.934 10.054 7.360 1.00 91.62 93 TRP A O 1
ATOM 720 N N . SER A 1 94 ? -4.826 11.296 5.859 1.00 89.88 94 SER A N 1
ATOM 721 C CA . SER A 1 94 ? -6.040 11.773 5.176 1.00 89.88 94 SER A CA 1
ATOM 722 C C . SER A 1 94 ? -6.744 10.633 4.439 1.00 89.88 94 SER A C 1
ATOM 724 O O . SER A 1 94 ? -7.973 10.532 4.445 1.00 89.88 94 SER A O 1
ATOM 726 N N . ASP A 1 95 ? -5.966 9.729 3.832 1.00 91.75 95 ASP A N 1
ATOM 727 C CA . ASP A 1 95 ? -6.507 8.540 3.170 1.00 91.75 95 ASP A CA 1
ATOM 728 C C . ASP A 1 95 ? -7.074 7.546 4.203 1.00 91.75 95 ASP A C 1
ATOM 730 O O . ASP A 1 95 ? -8.141 6.969 3.979 1.00 91.75 95 ASP A O 1
ATOM 734 N N . TRP A 1 96 ? -6.439 7.423 5.378 1.00 94.62 96 TRP A N 1
ATOM 735 C CA . TRP A 1 96 ? -6.982 6.653 6.503 1.00 94.62 96 TRP A CA 1
ATOM 736 C C . TRP A 1 96 ? -8.324 7.223 6.972 1.00 94.62 96 TRP A C 1
ATOM 738 O O . TRP A 1 96 ? -9.311 6.499 7.098 1.00 94.62 96 TRP A O 1
ATOM 748 N N . ASN A 1 97 ? -8.380 8.539 7.179 1.00 92.44 97 ASN A N 1
ATOM 749 C CA . ASN A 1 97 ? -9.560 9.233 7.683 1.00 92.44 97 ASN A CA 1
ATOM 750 C C . ASN A 1 97 ? -10.725 9.142 6.687 1.00 92.44 97 ASN A C 1
ATOM 752 O O . ASN A 1 97 ? -11.866 8.877 7.067 1.00 92.44 97 ASN A O 1
ATOM 756 N N . THR A 1 98 ? -10.422 9.260 5.391 1.00 91.25 98 THR A N 1
ATOM 757 C CA . THR A 1 98 ? -11.384 9.044 4.303 1.00 91.25 98 THR A CA 1
ATOM 758 C C . THR A 1 98 ? -11.958 7.626 4.336 1.00 91.25 98 THR A C 1
ATOM 760 O O . THR A 1 98 ? -13.177 7.455 4.263 1.00 91.25 98 THR A O 1
ATOM 763 N N . ALA A 1 99 ? -11.110 6.606 4.497 1.00 94.00 99 ALA A N 1
ATOM 764 C CA . ALA A 1 99 ? -11.549 5.217 4.590 1.00 94.00 99 ALA A CA 1
ATOM 765 C C . ALA A 1 99 ? -12.395 4.952 5.847 1.00 94.00 99 ALA A C 1
ATOM 767 O O . ALA A 1 99 ? -13.429 4.287 5.766 1.00 94.00 99 ALA A O 1
ATOM 768 N N . ASN A 1 100 ? -12.018 5.522 6.993 1.00 95.00 100 ASN A N 1
ATOM 769 C CA . ASN A 1 100 ? -12.782 5.391 8.231 1.00 95.00 100 ASN A CA 1
ATOM 770 C C . ASN A 1 100 ? -14.153 6.092 8.141 1.00 95.00 100 ASN A C 1
ATOM 772 O O . ASN A 1 100 ? -15.172 5.516 8.519 1.00 95.00 100 ASN A O 1
ATOM 776 N N . ASN A 1 101 ? -14.219 7.288 7.549 1.00 93.31 101 ASN A N 1
ATOM 777 C CA . ASN A 1 101 ? -15.483 7.983 7.276 1.00 93.31 101 ASN A CA 1
ATOM 778 C C . ASN A 1 101 ? -16.383 7.181 6.324 1.00 93.31 101 ASN A C 1
ATOM 780 O O . ASN A 1 101 ? -17.596 7.090 6.531 1.00 93.31 101 ASN A O 1
ATOM 784 N N . ALA A 1 102 ? -15.801 6.548 5.300 1.00 93.00 102 ALA A N 1
ATOM 785 C CA . ALA A 1 102 ? -16.536 5.642 4.424 1.00 93.00 102 ALA A CA 1
ATOM 786 C C . ALA A 1 102 ? -17.085 4.429 5.194 1.00 93.00 102 ALA A C 1
ATOM 788 O O . ALA A 1 102 ? -18.239 4.052 4.988 1.00 93.00 102 ALA A O 1
ATOM 789 N N . LEU A 1 103 ? -16.312 3.863 6.125 1.00 94.62 103 LEU A N 1
ATOM 790 C CA . LEU A 1 103 ? -16.747 2.752 6.970 1.00 94.62 103 LEU A CA 1
ATOM 791 C C . LEU A 1 103 ? -17.876 3.150 7.939 1.00 94.62 103 LEU A C 1
ATOM 793 O O . LEU A 1 103 ? -18.824 2.378 8.110 1.00 94.62 103 LEU A O 1
ATOM 797 N N . TYR A 1 104 ? -17.835 4.350 8.527 1.00 93.31 104 TYR A N 1
ATOM 798 C CA . TYR A 1 104 ? -18.956 4.882 9.314 1.00 93.31 104 TYR A CA 1
ATOM 799 C C . TYR A 1 104 ? -20.226 5.000 8.475 1.00 93.31 104 TYR A C 1
ATOM 801 O O . TYR A 1 104 ? -21.283 4.528 8.890 1.00 93.31 104 TYR A O 1
ATOM 809 N N . ASN A 1 105 ? -20.122 5.570 7.272 1.00 91.50 105 ASN A N 1
ATOM 810 C CA . ASN A 1 105 ? -21.256 5.687 6.358 1.00 91.50 105 ASN A CA 1
ATOM 811 C C . ASN A 1 105 ? -21.794 4.310 5.939 1.00 91.50 105 ASN A C 1
ATOM 813 O O . ASN A 1 105 ? -23.008 4.115 5.893 1.00 91.50 105 ASN A O 1
ATOM 817 N N . ALA A 1 106 ? -20.918 3.343 5.663 1.00 92.38 106 ALA A N 1
ATOM 818 C CA . ALA A 1 106 ? -21.319 1.980 5.329 1.00 92.38 106 ALA A CA 1
ATOM 819 C C . ALA A 1 106 ? -22.067 1.317 6.497 1.00 92.38 106 ALA A C 1
ATOM 821 O O . ALA A 1 106 ? -23.171 0.820 6.310 1.00 92.38 106 ALA A O 1
ATOM 822 N N . THR A 1 107 ? -21.522 1.405 7.711 1.00 92.31 107 THR A N 1
ATOM 823 C CA . THR A 1 107 ? -22.116 0.841 8.938 1.00 92.31 107 THR A CA 1
ATOM 824 C C . THR A 1 107 ? -23.433 1.523 9.331 1.00 92.31 107 THR A C 1
ATOM 826 O O . THR A 1 107 ? -24.333 0.898 9.896 1.00 92.31 107 THR A O 1
ATOM 829 N N . TYR A 1 108 ? -23.576 2.821 9.055 1.00 88.56 108 TYR A N 1
ATOM 830 C CA . TYR A 1 108 ? -24.827 3.553 9.270 1.00 88.56 108 TYR A CA 1
ATOM 831 C C . TYR A 1 108 ? -25.942 3.048 8.347 1.00 88.56 108 TYR A C 1
ATOM 833 O O . TYR A 1 108 ? -27.084 2.855 8.781 1.00 88.56 108 TYR A O 1
ATOM 841 N N . ASN A 1 109 ? -25.599 2.845 7.072 1.00 90.31 109 ASN A N 1
ATOM 842 C CA . ASN A 1 109 ? -26.539 2.455 6.026 1.00 90.31 109 ASN A CA 1
ATOM 843 C C . ASN A 1 109 ? -26.864 0.957 6.046 1.00 90.31 109 ASN A C 1
ATOM 845 O O . ASN A 1 109 ? -27.989 0.582 5.716 1.00 90.31 109 ASN A O 1
ATOM 849 N N . ASP A 1 110 ? -25.916 0.120 6.463 1.00 92.12 110 ASP A N 1
ATOM 850 C CA . ASP A 1 110 ? -26.066 -1.327 6.548 1.00 92.12 110 ASP A CA 1
ATOM 851 C C . ASP A 1 110 ? -25.661 -1.836 7.946 1.00 92.12 110 ASP A C 1
ATOM 853 O O . ASP A 1 110 ? -24.470 -1.941 8.252 1.00 92.12 110 ASP A O 1
ATOM 857 N N . PRO A 1 111 ? -26.633 -2.198 8.807 1.00 88.19 111 PRO A N 1
ATOM 858 C CA . PRO A 1 111 ? -26.355 -2.678 10.160 1.00 88.19 111 PRO A CA 1
ATOM 859 C C . PRO A 1 111 ? -25.703 -4.071 10.201 1.00 88.19 111 PRO A C 1
ATOM 861 O O . PRO A 1 111 ? -25.315 -4.520 11.280 1.00 88.19 111 PRO A O 1
ATOM 864 N N . THR A 1 112 ? -25.611 -4.784 9.072 1.00 92.69 112 THR A N 1
ATOM 865 C CA . THR A 1 112 ? -24.880 -6.059 8.996 1.00 92.69 112 THR A CA 1
ATOM 866 C C . THR A 1 112 ? -23.367 -5.845 8.946 1.00 92.69 112 THR A C 1
ATOM 868 O O . THR A 1 112 ? -22.605 -6.740 9.319 1.00 92.69 112 THR A O 1
ATOM 871 N N . ILE A 1 113 ? -22.926 -4.647 8.551 1.00 93.00 113 ILE A N 1
ATOM 872 C CA . ILE A 1 113 ? -21.529 -4.232 8.599 1.00 93.00 113 ILE A CA 1
ATOM 873 C C . ILE A 1 113 ? -21.224 -3.783 10.025 1.00 93.00 113 ILE A C 1
ATOM 875 O O . ILE A 1 113 ? -21.826 -2.848 10.543 1.00 93.00 113 ILE A O 1
ATOM 879 N N . LYS A 1 114 ? -20.268 -4.449 10.671 1.00 93.06 114 LYS A N 1
ATOM 880 C CA . LYS A 1 114 ? -19.806 -4.082 12.010 1.00 93.06 114 LYS A CA 1
ATOM 881 C C . LYS A 1 114 ? -18.467 -3.370 11.901 1.00 93.06 114 LYS A C 1
ATOM 883 O O . LYS A 1 114 ? -17.470 -4.004 11.566 1.00 93.06 114 LYS A O 1
ATOM 888 N N . HIS A 1 115 ? -18.444 -2.077 12.229 1.00 92.88 115 HIS A N 1
ATOM 889 C CA . HIS A 1 115 ? -17.217 -1.266 12.256 1.00 92.88 115 HIS A CA 1
ATOM 890 C C . HIS A 1 115 ? -16.107 -1.942 13.084 1.00 92.88 115 HIS A C 1
ATOM 892 O O . HIS A 1 115 ? -14.991 -2.101 12.604 1.00 92.88 115 HIS A O 1
ATOM 898 N N . SER A 1 116 ? -16.456 -2.498 14.250 1.00 93.88 116 SER A N 1
ATOM 899 C CA . SER A 1 116 ? -15.524 -3.194 15.152 1.00 93.88 116 SER A CA 1
ATOM 900 C C . SER A 1 116 ? -14.896 -4.478 14.594 1.00 93.88 116 SER A C 1
ATOM 902 O O . SER A 1 116 ? -13.980 -5.009 15.209 1.00 93.88 116 SER A O 1
ATOM 904 N N . GLN A 1 117 ? -15.382 -5.007 13.467 1.00 97.06 117 GLN A N 1
ATOM 905 C CA . GLN A 1 117 ? -14.840 -6.212 12.823 1.00 97.06 117 GLN A CA 1
ATOM 906 C C . GLN A 1 117 ? -13.964 -5.888 11.604 1.00 97.06 117 GLN A C 1
ATOM 908 O O . GLN A 1 117 ? -13.561 -6.805 10.876 1.00 97.06 117 GLN A O 1
ATOM 913 N N . ILE A 1 118 ? -13.706 -4.598 11.354 1.00 98.12 118 ILE A N 1
ATOM 914 C CA . ILE A 1 118 ? -12.985 -4.105 10.184 1.00 98.12 118 ILE A CA 1
ATOM 915 C C . ILE A 1 118 ? -11.782 -3.278 10.641 1.00 98.12 118 ILE A C 1
ATOM 917 O O . ILE A 1 118 ? -11.929 -2.203 11.216 1.00 98.12 118 ILE A O 1
ATOM 921 N N . SER A 1 119 ? -10.578 -3.773 10.354 1.00 98.25 119 SER A N 1
ATOM 922 C CA . SER A 1 119 ? -9.333 -3.035 10.594 1.00 98.25 119 SER A CA 1
ATOM 923 C C . SER A 1 119 ? -8.929 -2.259 9.340 1.00 98.25 119 SER A C 1
ATOM 925 O O . SER A 1 119 ? -8.900 -2.823 8.249 1.00 98.25 119 SER A O 1
ATOM 927 N N . ILE A 1 120 ? -8.603 -0.977 9.482 1.00 98.44 120 ILE A N 1
ATOM 928 C CA . ILE A 1 120 ? -8.061 -0.126 8.418 1.00 98.44 120 ILE A CA 1
ATOM 929 C C . ILE A 1 120 ? -6.622 0.217 8.782 1.00 98.44 120 ILE A C 1
ATOM 931 O O . ILE A 1 120 ? -6.362 0.658 9.902 1.00 98.44 120 ILE A O 1
ATOM 935 N N . MET A 1 121 ? -5.710 0.079 7.826 1.00 98.12 121 MET A N 1
ATOM 936 C CA . MET A 1 121 ? -4.308 0.452 7.948 1.00 98.12 121 MET A CA 1
ATOM 937 C C . MET A 1 121 ? -3.868 1.317 6.767 1.00 98.12 121 MET A C 1
ATOM 939 O O . MET A 1 121 ? -4.192 1.018 5.623 1.00 98.12 121 MET A O 1
ATOM 943 N N . CYS A 1 122 ? -3.088 2.359 7.036 1.00 97.69 122 CYS A N 1
ATOM 944 C CA . CYS A 1 122 ? -2.457 3.198 6.023 1.00 97.69 122 CYS A CA 1
ATOM 945 C C . CYS A 1 122 ? -0.950 3.285 6.267 1.00 97.69 122 CYS A C 1
ATOM 947 O O . CYS A 1 122 ? -0.544 3.928 7.240 1.00 97.69 122 CYS A O 1
ATOM 949 N N . PRO A 1 123 ? -0.112 2.692 5.401 1.00 96.69 123 PRO A N 1
ATOM 950 C CA . PRO A 1 123 ? 1.321 2.943 5.422 1.00 96.69 123 PRO A CA 1
ATOM 951 C C . PRO A 1 123 ? 1.666 4.354 4.946 1.00 96.69 123 PRO A C 1
ATOM 953 O O . PRO A 1 123 ? 1.096 4.847 3.972 1.00 96.69 123 PRO A O 1
ATOM 956 N N . CYS A 1 124 ? 2.637 4.975 5.613 1.00 94.69 124 CYS A N 1
ATOM 957 C CA . CYS A 1 124 ? 3.168 6.289 5.271 1.00 94.69 124 CYS A CA 1
ATOM 958 C C . CYS A 1 124 ? 4.481 6.145 4.496 1.00 94.69 124 CYS A C 1
ATOM 960 O O . CYS A 1 124 ? 5.558 6.019 5.078 1.00 94.69 124 CYS A O 1
ATOM 962 N N . PHE A 1 125 ? 4.397 6.182 3.167 1.00 93.94 125 PHE A N 1
ATOM 963 C CA . PHE A 1 125 ? 5.565 6.254 2.289 1.00 93.94 125 PHE A CA 1
ATOM 964 C C . PHE A 1 125 ? 6.110 7.684 2.283 1.00 93.94 125 PHE A C 1
ATOM 966 O O . PHE A 1 125 ? 5.691 8.522 1.482 1.00 93.94 125 PHE A O 1
ATOM 973 N N . LEU A 1 126 ? 7.020 7.947 3.220 1.00 93.12 126 LEU A N 1
ATOM 974 C CA . LEU A 1 126 ? 7.687 9.234 3.394 1.00 93.12 126 LEU A CA 1
ATOM 975 C C . LEU A 1 126 ? 8.895 9.382 2.460 1.00 93.12 126 LEU A C 1
ATOM 977 O O . LEU A 1 126 ? 9.440 8.414 1.918 1.00 93.12 126 LEU A O 1
ATOM 981 N N . THR A 1 127 ? 9.312 10.626 2.273 1.00 92.50 127 THR A N 1
ATOM 982 C CA . THR A 1 127 ? 10.400 11.032 1.384 1.00 92.50 127 THR A CA 1
ATOM 983 C C . THR A 1 127 ? 11.486 11.792 2.140 1.00 92.50 127 THR A C 1
ATOM 985 O O . THR A 1 127 ? 11.329 12.163 3.303 1.00 92.50 127 THR A O 1
ATOM 988 N N . LYS A 1 128 ? 12.600 12.095 1.464 1.00 91.69 128 LYS A N 1
ATOM 989 C CA . LYS A 1 128 ? 13.626 12.999 2.012 1.00 91.69 128 LYS A CA 1
ATOM 990 C C . LYS A 1 128 ? 13.083 14.396 2.331 1.00 91.69 128 LYS A C 1
ATOM 992 O O . LYS A 1 128 ? 13.588 15.036 3.246 1.00 91.69 128 LYS A O 1
ATOM 997 N N . ALA A 1 129 ? 12.062 14.864 1.608 1.00 90.81 129 ALA A N 1
ATOM 998 C CA . ALA A 1 129 ? 11.422 16.138 1.917 1.00 90.81 129 ALA A CA 1
ATOM 999 C C . ALA A 1 129 ? 10.775 16.088 3.310 1.00 90.81 129 ALA A C 1
ATOM 1001 O O . ALA A 1 129 ? 10.982 16.992 4.112 1.00 90.81 129 ALA A O 1
ATOM 1002 N N . ASP A 1 130 ? 10.089 14.990 3.638 1.00 93.00 130 ASP A N 1
ATOM 1003 C CA . ASP A 1 130 ? 9.469 14.779 4.953 1.00 93.00 130 ASP A CA 1
ATOM 1004 C C . ASP A 1 130 ? 10.502 14.690 6.083 1.00 93.00 130 ASP A C 1
ATOM 1006 O O . ASP A 1 130 ? 10.269 15.211 7.173 1.00 93.00 130 ASP A O 1
ATOM 1010 N N . LEU A 1 131 ? 11.669 14.092 5.822 1.00 93.56 131 LEU A N 1
ATOM 1011 C CA . LEU A 1 131 ? 12.791 14.088 6.767 1.00 93.56 131 LEU A CA 1
ATOM 1012 C C . LEU A 1 131 ? 13.303 15.506 7.031 1.00 93.56 131 LEU A C 1
ATOM 1014 O O . LEU A 1 131 ? 13.452 15.906 8.182 1.00 93.56 131 LEU A O 1
ATOM 1018 N N . ASN A 1 132 ? 13.526 16.285 5.972 1.00 93.62 132 ASN A N 1
ATOM 1019 C CA . ASN A 1 132 ? 14.015 17.658 6.088 1.00 93.62 132 ASN A CA 1
ATOM 1020 C C . ASN A 1 132 ? 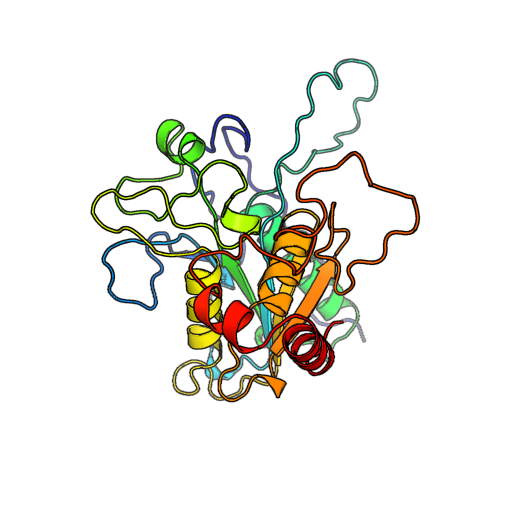12.997 18.590 6.765 1.00 93.62 132 ASN A C 1
ATOM 1022 O O . ASN A 1 132 ? 13.386 19.543 7.440 1.00 93.62 132 ASN A O 1
ATOM 1026 N N . ALA A 1 133 ? 11.702 18.337 6.573 1.00 92.44 133 ALA A N 1
ATOM 1027 C CA . ALA A 1 133 ? 10.625 19.133 7.150 1.00 92.44 133 ALA A CA 1
ATOM 1028 C C . ALA A 1 133 ? 10.283 18.749 8.600 1.00 92.44 133 ALA A C 1
ATOM 1030 O O . ALA A 1 133 ? 9.790 19.606 9.338 1.00 92.44 133 ALA A O 1
ATOM 1031 N N . GLY A 1 134 ? 10.565 17.506 9.014 1.00 92.88 134 GLY A N 1
ATOM 1032 C CA . GLY A 1 134 ? 10.463 17.034 10.400 1.00 92.88 134 GLY A CA 1
ATOM 1033 C C . GLY A 1 134 ? 9.462 15.899 10.655 1.00 92.88 134 GLY A C 1
ATOM 1034 O O . GLY A 1 134 ? 9.369 15.429 11.787 1.00 92.88 134 GLY A O 1
ATOM 1035 N N . ALA A 1 135 ? 8.719 15.430 9.646 1.00 91.69 135 ALA A N 1
ATOM 1036 C CA . ALA A 1 135 ? 7.800 14.296 9.798 1.00 91.69 135 ALA A CA 1
ATOM 1037 C C . ALA A 1 135 ? 8.491 12.927 9.792 1.00 91.69 135 ALA A C 1
ATOM 1039 O O . ALA A 1 135 ? 7.870 11.954 10.223 1.00 91.69 135 ALA A O 1
ATOM 1040 N N . ALA A 1 136 ? 9.740 12.847 9.321 1.00 93.19 136 ALA A N 1
ATOM 1041 C CA . ALA A 1 136 ? 10.540 11.629 9.375 1.00 93.19 136 ALA A CA 1
ATOM 1042 C C . ALA A 1 136 ? 11.806 11.762 10.239 1.00 93.19 136 ALA A C 1
ATOM 1044 O O . ALA A 1 136 ? 12.234 12.862 10.579 1.00 93.19 136 ALA A O 1
ATOM 1045 N N . ASN A 1 137 ? 12.415 10.622 10.574 1.00 91.00 137 ASN A N 1
ATOM 1046 C CA . ASN A 1 137 ? 13.706 10.517 11.253 1.00 91.00 137 ASN A CA 1
ATOM 1047 C C . ASN A 1 137 ? 14.684 9.582 10.515 1.00 91.00 137 ASN A C 1
ATOM 1049 O O . ASN A 1 137 ? 14.332 8.901 9.551 1.00 91.00 137 ASN A O 1
ATOM 1053 N N . ASP A 1 138 ? 15.925 9.546 10.995 1.00 88.25 138 ASP A N 1
ATOM 1054 C CA . ASP A 1 138 ? 17.059 8.812 10.423 1.00 88.25 138 ASP A CA 1
ATOM 1055 C C . ASP A 1 138 ? 17.009 7.287 10.611 1.00 88.25 138 ASP A C 1
ATOM 1057 O O . ASP A 1 138 ? 17.942 6.594 10.216 1.00 88.25 138 ASP A O 1
ATOM 1061 N N . ARG A 1 139 ? 15.932 6.747 11.191 1.00 90.31 139 ARG A N 1
ATOM 1062 C CA . ARG A 1 139 ? 15.666 5.304 11.285 1.00 90.31 139 ARG A CA 1
ATOM 1063 C C . ARG A 1 139 ? 14.498 4.867 10.404 1.00 90.31 139 ARG A C 1
ATOM 1065 O O . ARG A 1 139 ? 14.155 3.686 10.395 1.00 90.31 139 ARG A O 1
ATOM 1072 N N . GLN A 1 140 ? 13.867 5.777 9.666 1.00 92.88 140 GLN A N 1
ATOM 1073 C CA . GLN A 1 140 ? 12.699 5.459 8.849 1.00 92.88 140 GLN A CA 1
ATOM 1074 C C . GLN A 1 140 ? 13.052 5.187 7.388 1.00 92.88 140 GLN A C 1
ATOM 1076 O O . GLN A 1 140 ? 13.940 5.807 6.805 1.00 92.88 140 GLN A O 1
ATOM 1081 N N . LEU A 1 141 ? 12.321 4.245 6.795 1.00 94.44 141 LEU A N 1
ATOM 1082 C CA . LEU A 1 141 ? 12.373 3.938 5.378 1.00 94.44 141 LEU A CA 1
ATOM 1083 C C . LEU A 1 141 ? 11.812 5.116 4.584 1.00 94.44 141 LEU A C 1
ATOM 1085 O O . LEU A 1 141 ? 10.642 5.468 4.734 1.00 94.44 141 LEU A O 1
ATOM 1089 N N . LEU A 1 142 ? 12.644 5.688 3.716 1.00 94.38 142 LEU A N 1
ATOM 1090 C CA . LEU A 1 142 ? 12.256 6.779 2.821 1.00 94.38 142 LEU A CA 1
ATOM 1091 C C . LEU A 1 142 ? 12.403 6.374 1.361 1.00 94.38 142 LEU A C 1
ATOM 1093 O O . LEU A 1 142 ? 13.236 5.534 1.012 1.00 94.38 142 LEU A O 1
ATOM 1097 N N . TRP A 1 143 ? 11.645 7.037 0.492 1.00 93.56 143 TRP A N 1
ATOM 1098 C CA . TRP A 1 143 ? 11.738 6.898 -0.959 1.00 93.56 143 TRP A CA 1
ATOM 1099 C C . TRP A 1 143 ? 12.017 8.233 -1.639 1.00 93.56 143 TRP A C 1
ATOM 1101 O O . TRP A 1 143 ? 11.730 9.308 -1.115 1.00 93.56 143 TRP A O 1
ATOM 1111 N N . GLU A 1 144 ? 12.580 8.158 -2.841 1.00 90.56 144 GLU A N 1
ATOM 1112 C CA . GLU A 1 144 ? 12.752 9.336 -3.687 1.00 90.56 144 GLU A CA 1
ATOM 1113 C C . GLU A 1 144 ? 11.395 9.701 -4.300 1.00 90.56 144 GLU A C 1
ATOM 1115 O O . GLU A 1 144 ? 10.813 8.879 -5.012 1.00 90.56 144 GLU A O 1
ATOM 1120 N N . GLU A 1 145 ? 10.876 10.895 -4.014 1.00 87.06 145 GLU A N 1
ATOM 1121 C CA . GLU A 1 145 ? 9.591 11.404 -4.515 1.00 87.06 145 GLU A CA 1
ATOM 1122 C C . GLU A 1 145 ? 8.453 10.353 -4.527 1.00 87.06 145 GLU A C 1
ATOM 1124 O O . GLU A 1 145 ? 7.834 10.036 -3.515 1.00 87.06 145 GLU A O 1
ATOM 1129 N N . THR A 1 146 ? 8.161 9.795 -5.706 1.00 90.06 146 THR A N 1
ATOM 1130 C CA . THR A 1 146 ? 7.055 8.866 -5.977 1.00 90.06 146 THR A CA 1
ATOM 1131 C C . THR A 1 146 ? 7.537 7.479 -6.405 1.00 90.06 146 THR A C 1
ATOM 1133 O O . THR A 1 146 ? 6.780 6.670 -6.950 1.00 90.06 146 THR A O 1
ATOM 1136 N N . THR A 1 147 ? 8.815 7.179 -6.179 1.00 93.62 147 THR A N 1
ATOM 1137 C CA . THR A 1 147 ? 9.425 5.895 -6.553 1.00 93.62 147 THR A CA 1
ATOM 1138 C C . THR A 1 147 ? 8.820 4.715 -5.786 1.00 93.62 147 THR A C 1
ATOM 1140 O O . THR A 1 147 ? 8.726 3.612 -6.335 1.00 93.62 147 THR A O 1
ATOM 1143 N N . TRP A 1 148 ? 8.281 4.954 -4.585 1.00 94.50 148 TRP A N 1
ATOM 1144 C CA . TRP A 1 148 ? 7.513 3.972 -3.813 1.00 94.50 148 TRP A CA 1
ATOM 1145 C C . TRP A 1 148 ? 6.311 3.404 -4.587 1.00 94.50 148 TRP A C 1
ATOM 1147 O O . TRP A 1 148 ? 6.006 2.223 -4.438 1.00 94.50 148 TRP A O 1
ATOM 1157 N N . ILE A 1 149 ? 5.686 4.163 -5.500 1.00 96.25 149 ILE A N 1
ATOM 1158 C CA . ILE A 1 149 ? 4.544 3.678 -6.305 1.00 96.25 149 ILE A CA 1
ATOM 1159 C C . ILE A 1 149 ? 4.962 2.510 -7.222 1.00 96.25 149 ILE A C 1
ATOM 1161 O O . ILE A 1 149 ? 4.126 1.766 -7.729 1.00 96.25 149 ILE A O 1
ATOM 1165 N N . SER A 1 150 ? 6.259 2.364 -7.500 1.00 96.62 150 SER A N 1
ATOM 1166 C CA . SER A 1 150 ? 6.783 1.446 -8.520 1.00 96.62 150 SER A CA 1
ATOM 1167 C C . SER A 1 150 ? 7.698 0.369 -7.928 1.00 96.62 150 SER A C 1
ATOM 1169 O O . SER A 1 150 ? 8.485 -0.228 -8.652 1.00 96.62 150 SER A O 1
ATOM 1171 N N . GLY A 1 151 ? 7.638 0.112 -6.621 1.00 96.06 151 GLY A N 1
ATOM 1172 C CA . GLY A 1 151 ? 8.435 -0.960 -6.018 1.00 96.06 151 GLY A CA 1
ATOM 1173 C C . GLY A 1 151 ? 9.932 -0.652 -5.933 1.00 96.06 151 GLY A C 1
ATOM 1174 O O . GLY A 1 151 ? 10.732 -1.581 -5.918 1.00 96.06 151 GLY A O 1
ATOM 1175 N N . HIS A 1 152 ? 10.342 0.620 -5.939 1.00 96.25 152 HIS A N 1
ATOM 1176 C CA . HIS A 1 152 ? 11.761 0.972 -5.842 1.00 96.25 152 HIS A CA 1
ATOM 1177 C C . HIS A 1 152 ? 12.319 0.695 -4.443 1.00 96.25 152 HIS A C 1
ATOM 1179 O O . HIS A 1 152 ? 11.578 0.631 -3.457 1.00 96.25 152 HIS A O 1
ATOM 1185 N N . ARG A 1 153 ? 13.650 0.581 -4.377 1.00 95.62 153 ARG A N 1
ATOM 1186 C CA . ARG A 1 153 ? 14.410 0.497 -3.128 1.00 95.62 153 ARG A CA 1
ATOM 1187 C C . ARG A 1 153 ? 14.312 1.801 -2.343 1.00 95.62 153 ARG A C 1
ATOM 1189 O O . ARG A 1 153 ? 14.228 2.878 -2.932 1.00 95.62 153 ARG A O 1
ATOM 1196 N N . ASN A 1 154 ? 14.360 1.669 -1.028 1.00 94.75 154 ASN A N 1
ATOM 1197 C CA . ASN A 1 154 ? 14.477 2.775 -0.103 1.00 94.75 154 ASN A CA 1
ATOM 1198 C C . ASN A 1 154 ? 15.787 3.555 -0.335 1.00 94.75 154 ASN A C 1
ATOM 1200 O O . ASN A 1 154 ? 16.790 2.995 -0.786 1.00 94.75 154 ASN A O 1
ATOM 1204 N N . VAL A 1 155 ? 15.759 4.849 -0.022 1.00 95.25 155 VAL A N 1
ATOM 1205 C CA . VAL A 1 155 ? 16.905 5.774 -0.103 1.00 95.25 155 VAL A CA 1
ATOM 1206 C C . VAL A 1 155 ? 17.408 6.224 1.269 1.00 95.25 155 VAL A C 1
ATOM 1208 O O . VAL A 1 155 ? 18.374 6.972 1.335 1.00 95.25 155 VAL A O 1
ATOM 1211 N N . ALA A 1 156 ? 16.729 5.808 2.336 1.00 92.94 156 ALA A N 1
ATOM 1212 C CA . ALA A 1 156 ? 17.131 5.982 3.726 1.00 92.94 156 ALA A CA 1
ATOM 1213 C C . ALA A 1 156 ? 16.470 4.881 4.584 1.00 92.94 156 ALA A C 1
ATOM 1215 O O . ALA A 1 156 ? 15.459 4.315 4.139 1.00 92.94 156 ALA A O 1
ATOM 1216 N N . PRO A 1 157 ? 17.010 4.570 5.772 1.00 91.75 157 PRO A N 1
ATOM 1217 C CA . PRO A 1 157 ? 18.273 5.093 6.292 1.00 91.75 157 PRO A CA 1
ATOM 1218 C C . PRO A 1 157 ? 19.485 4.447 5.607 1.00 91.75 157 PRO A C 1
ATOM 1220 O O . PRO A 1 157 ? 19.376 3.349 5.070 1.00 91.75 157 PRO A O 1
ATOM 1223 N N . ASP A 1 158 ? 20.651 5.096 5.639 1.00 89.38 158 ASP A N 1
ATOM 1224 C CA . ASP A 1 158 ? 21.873 4.563 5.003 1.00 89.38 158 ASP A CA 1
ATOM 1225 C C . ASP A 1 158 ? 22.314 3.214 5.601 1.00 89.38 158 ASP A C 1
ATOM 1227 O O . ASP A 1 158 ? 22.942 2.398 4.926 1.00 89.38 158 ASP A O 1
ATOM 1231 N N . SER A 1 159 ? 21.949 2.957 6.861 1.00 89.88 159 SER A N 1
ATOM 1232 C CA . SER A 1 159 ? 22.218 1.705 7.575 1.00 89.88 159 SER A CA 1
ATOM 1233 C C . SER A 1 159 ? 21.433 0.505 7.037 1.00 89.88 159 SER A C 1
ATOM 1235 O O . SER A 1 159 ? 21.838 -0.634 7.269 1.00 89.88 159 SER A O 1
ATOM 1237 N N . VAL A 1 160 ? 20.332 0.733 6.315 1.00 90.31 160 VAL A N 1
ATOM 1238 C CA . VAL A 1 160 ? 19.455 -0.321 5.795 1.00 90.31 160 VAL A CA 1
ATOM 1239 C C . VAL A 1 160 ? 19.157 -0.033 4.338 1.00 90.31 160 VAL A C 1
ATOM 1241 O O . VAL A 1 160 ? 18.380 0.855 4.020 1.00 90.31 160 VAL A O 1
ATOM 1244 N N . CYS A 1 161 ? 19.727 -0.813 3.426 1.00 89.00 161 CYS A N 1
ATOM 1245 C CA . CYS A 1 161 ? 19.534 -0.616 1.994 1.00 89.00 161 CYS A CA 1
ATOM 1246 C C . CYS A 1 161 ? 18.802 -1.794 1.340 1.00 89.00 161 CYS A C 1
ATOM 1248 O O . CYS A 1 161 ? 18.852 -2.937 1.794 1.00 89.00 161 CYS A O 1
ATOM 1250 N N . GLY A 1 162 ? 18.128 -1.516 0.225 1.00 90.19 162 GLY A N 1
ATOM 1251 C CA . GLY A 1 162 ? 17.541 -2.553 -0.623 1.00 90.19 162 GLY A CA 1
ATOM 1252 C C . GLY A 1 162 ? 16.146 -3.025 -0.223 1.00 90.19 162 GLY A C 1
ATOM 1253 O O . GLY A 1 162 ? 15.661 -3.974 -0.837 1.00 90.19 162 GLY A O 1
ATOM 1254 N N . VAL A 1 163 ? 15.486 -2.365 0.732 1.00 93.19 163 VAL A N 1
ATOM 1255 C CA . VAL A 1 163 ? 14.072 -2.606 1.046 1.00 93.19 163 VAL A CA 1
ATOM 1256 C C . VAL A 1 163 ? 13.218 -1.954 -0.035 1.00 93.19 163 VAL A C 1
ATOM 1258 O O . VAL A 1 163 ? 13.234 -0.738 -0.206 1.00 93.19 163 VAL A O 1
ATOM 1261 N N . ASN A 1 164 ? 12.486 -2.751 -0.803 1.00 94.19 164 ASN A N 1
ATOM 1262 C CA . ASN A 1 164 ? 11.577 -2.258 -1.830 1.00 94.19 164 ASN A CA 1
ATOM 1263 C C . ASN A 1 164 ? 10.244 -1.864 -1.188 1.00 94.19 164 ASN A C 1
ATOM 1265 O O . ASN A 1 164 ? 9.791 -2.503 -0.241 1.00 94.19 164 ASN A O 1
ATOM 1269 N N . SER A 1 165 ? 9.541 -0.876 -1.741 1.00 95.56 165 SER A N 1
ATOM 1270 C CA . SER A 1 165 ? 8.196 -0.537 -1.243 1.00 95.56 165 SER A CA 1
ATOM 1271 C C . SER A 1 165 ? 7.189 -1.687 -1.384 1.00 95.56 165 SER A C 1
ATOM 1273 O O . SER A 1 165 ? 6.198 -1.720 -0.666 1.00 95.56 165 SER A O 1
ATOM 1275 N N . PHE A 1 166 ? 7.436 -2.656 -2.271 1.00 97.12 166 PHE A N 1
ATOM 1276 C CA . PHE A 1 166 ? 6.640 -3.886 -2.353 1.00 97.12 166 PHE A CA 1
ATOM 1277 C C . PHE A 1 166 ? 7.024 -4.931 -1.297 1.00 97.12 166 PHE A C 1
ATOM 1279 O O . PHE A 1 166 ? 6.144 -5.674 -0.879 1.00 97.12 166 PHE A O 1
ATOM 1286 N N . ASP A 1 167 ? 8.265 -4.930 -0.788 1.00 94.88 167 ASP A N 1
ATOM 1287 C CA . ASP A 1 167 ? 8.626 -5.745 0.386 1.00 94.88 167 ASP A CA 1
ATOM 1288 C C . ASP A 1 167 ? 7.852 -5.264 1.622 1.00 94.88 167 ASP A C 1
ATOM 1290 O O . ASP A 1 167 ? 7.424 -6.058 2.455 1.00 94.88 167 ASP A O 1
ATOM 1294 N N . VAL A 1 168 ? 7.637 -3.948 1.723 1.00 95.06 168 VAL A N 1
ATOM 1295 C CA . VAL A 1 168 ? 6.794 -3.352 2.764 1.00 95.06 168 VAL A CA 1
ATOM 1296 C C . VAL A 1 168 ? 5.350 -3.833 2.639 1.00 95.06 168 VAL A C 1
ATOM 1298 O O . VAL A 1 168 ? 4.749 -4.198 3.642 1.00 95.06 168 VAL A O 1
ATOM 1301 N N . LEU A 1 169 ? 4.788 -3.880 1.426 1.00 96.88 169 LEU A N 1
ATOM 1302 C CA . LEU A 1 169 ? 3.433 -4.405 1.238 1.00 96.88 169 LEU A CA 1
ATOM 1303 C C . LEU A 1 169 ? 3.337 -5.894 1.584 1.00 96.88 169 LEU A C 1
ATOM 1305 O O . LEU A 1 169 ? 2.375 -6.282 2.239 1.00 96.88 169 LEU A O 1
ATOM 1309 N N . ASP A 1 170 ? 4.336 -6.703 1.219 1.00 95.94 170 ASP A N 1
ATOM 1310 C CA . ASP A 1 170 ? 4.389 -8.116 1.616 1.00 9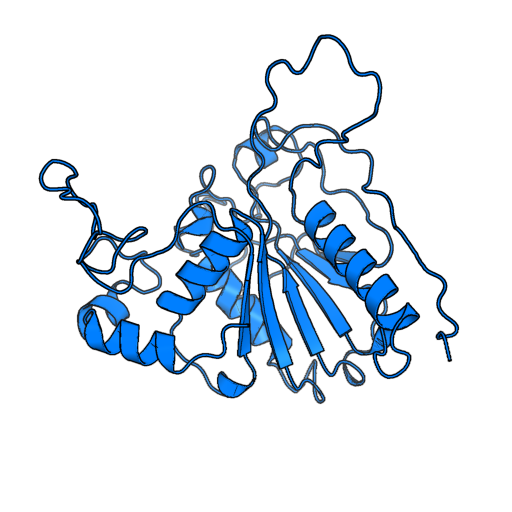5.94 170 ASP A CA 1
ATOM 1311 C C . ASP A 1 170 ? 4.400 -8.273 3.146 1.00 95.94 170 ASP A C 1
ATOM 1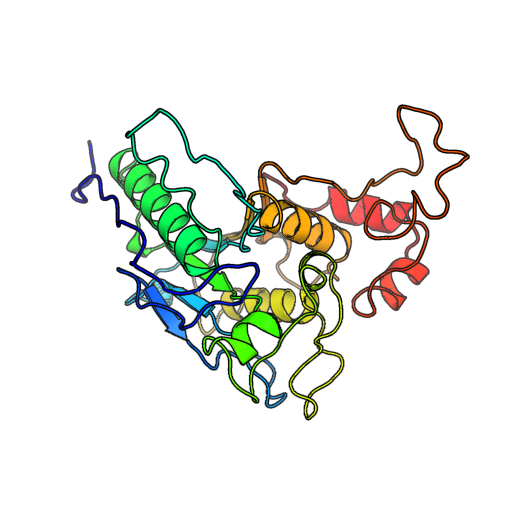313 O O . ASP A 1 170 ? 3.685 -9.121 3.672 1.00 95.94 170 ASP A O 1
ATOM 1317 N N . ALA A 1 171 ? 5.132 -7.417 3.864 1.00 95.00 171 ALA A N 1
ATOM 1318 C CA . ALA A 1 171 ? 5.153 -7.400 5.327 1.00 95.00 171 ALA A CA 1
ATOM 1319 C C . ALA A 1 171 ? 3.787 -7.017 5.934 1.00 95.00 171 ALA A C 1
ATOM 1321 O O . ALA A 1 171 ? 3.304 -7.667 6.855 1.00 95.00 171 ALA A O 1
ATOM 1322 N N . LEU A 1 172 ? 3.112 -5.993 5.399 1.00 95.62 172 LEU A N 1
ATOM 1323 C CA . LEU A 1 172 ? 1.775 -5.598 5.874 1.00 95.62 172 LEU A CA 1
ATOM 1324 C C . LEU A 1 172 ? 0.733 -6.700 5.608 1.00 95.62 172 LEU A C 1
ATOM 1326 O O . LEU A 1 172 ? -0.163 -6.926 6.424 1.00 95.62 172 LEU A O 1
ATOM 1330 N N . VAL A 1 173 ? 0.858 -7.403 4.475 1.00 97.00 173 VAL A N 1
ATOM 1331 C CA . VAL A 1 173 ? 0.039 -8.580 4.158 1.00 97.00 173 VAL A CA 1
ATOM 1332 C C . VAL A 1 173 ? 0.312 -9.701 5.151 1.00 97.00 173 VAL A C 1
ATOM 1334 O O . VAL A 1 173 ? -0.638 -10.225 5.728 1.00 97.00 173 VAL A O 1
ATOM 1337 N N . ALA A 1 174 ? 1.578 -10.044 5.389 1.00 95.12 174 ALA A N 1
ATOM 1338 C CA . ALA A 1 174 ? 1.962 -11.094 6.329 1.00 95.12 174 ALA A CA 1
ATOM 1339 C C . ALA A 1 174 ? 1.432 -10.817 7.745 1.00 95.12 174 ALA A C 1
ATOM 1341 O O . ALA A 1 174 ? 0.846 -11.709 8.360 1.00 95.12 174 ALA A O 1
ATOM 1342 N N . TYR A 1 175 ? 1.530 -9.569 8.210 1.00 95.19 175 TYR A N 1
ATOM 1343 C CA . TYR A 1 175 ? 0.983 -9.131 9.491 1.00 95.19 175 TYR A CA 1
ATOM 1344 C C . TYR A 1 175 ? -0.518 -9.423 9.629 1.00 95.19 175 TYR A C 1
ATOM 1346 O O . TYR A 1 175 ? -0.941 -10.016 10.623 1.00 95.19 175 TYR A O 1
ATOM 1354 N N . TYR A 1 176 ? -1.332 -9.061 8.632 1.00 96.75 176 TYR A N 1
ATOM 1355 C CA . TYR A 1 176 ? -2.769 -9.348 8.671 1.00 96.75 176 TYR A CA 1
ATOM 1356 C C . TYR A 1 176 ? -3.087 -10.833 8.467 1.00 96.75 176 TYR A C 1
ATOM 1358 O O . TYR A 1 176 ? -4.007 -11.350 9.096 1.00 96.75 176 TYR A O 1
ATOM 1366 N N . MET A 1 177 ? -2.327 -11.541 7.632 1.00 95.19 177 MET A N 1
ATOM 1367 C CA . MET A 1 177 ? -2.539 -12.971 7.378 1.00 95.19 177 MET A CA 1
ATOM 1368 C C . MET A 1 177 ? -2.051 -13.876 8.520 1.00 95.19 177 MET A C 1
ATOM 1370 O O . MET A 1 177 ? -2.331 -15.078 8.518 1.00 95.19 177 MET A O 1
ATOM 1374 N N . ASN A 1 178 ? -1.363 -13.326 9.524 1.00 95.12 178 ASN A N 1
ATOM 1375 C CA . ASN A 1 178 ? -0.929 -14.071 10.696 1.00 95.12 178 ASN A CA 1
ATOM 1376 C C . ASN A 1 178 ? -2.127 -14.482 11.568 1.00 95.12 178 ASN A C 1
ATOM 1378 O O . ASN A 1 178 ? -2.657 -13.692 12.349 1.00 95.12 178 ASN A O 1
ATOM 1382 N N . ARG A 1 179 ? -2.506 -15.763 11.496 1.00 95.69 179 ARG A N 1
ATOM 1383 C CA . ARG A 1 179 ? -3.628 -16.351 12.250 1.00 95.69 179 ARG A CA 1
ATOM 1384 C C . ARG A 1 179 ? -3.452 -16.339 13.768 1.00 95.69 179 ARG A C 1
ATOM 1386 O O . ARG A 1 179 ? -4.449 -16.443 14.473 1.00 95.69 179 ARG A O 1
ATOM 1393 N N . ASN A 1 180 ? -2.230 -16.182 14.276 1.00 96.44 180 ASN A N 1
ATOM 1394 C CA . ASN A 1 180 ? -2.007 -16.020 15.714 1.00 96.44 180 ASN A CA 1
ATOM 1395 C C . ASN A 1 180 ? -2.403 -14.615 16.194 1.00 96.44 180 ASN A C 1
ATOM 1397 O O . ASN A 1 180 ? -2.722 -14.443 17.366 1.00 96.44 180 ASN A O 1
ATOM 1401 N N . VAL A 1 181 ? -2.387 -13.622 15.297 1.00 95.56 181 VAL A N 1
ATOM 1402 C CA . VAL A 1 181 ? -2.802 -12.240 15.582 1.00 95.56 181 VAL A CA 1
ATOM 1403 C C . VAL A 1 181 ? -4.259 -12.026 15.169 1.00 95.56 181 VAL A C 1
ATOM 1405 O O . VAL A 1 181 ? -5.051 -11.523 15.961 1.00 95.56 181 VAL A O 1
ATOM 1408 N N . TYR A 1 182 ? -4.624 -12.454 13.957 1.00 97.50 182 TYR A N 1
ATOM 1409 C CA . TYR A 1 182 ? -5.953 -12.310 13.361 1.00 97.50 182 TYR A CA 1
ATOM 1410 C C . TYR A 1 182 ? -6.577 -13.681 13.042 1.00 97.50 182 TYR A C 1
ATOM 1412 O O . TYR A 1 182 ? -6.676 -14.076 11.873 1.00 97.50 182 TYR A O 1
ATOM 1420 N N . PRO A 1 183 ? -7.022 -14.443 14.058 1.00 97.62 183 PRO A N 1
ATOM 1421 C CA . PRO A 1 183 ? -7.505 -15.811 13.861 1.00 97.62 183 PRO A CA 1
ATOM 1422 C C . PRO A 1 183 ? -8.720 -15.884 12.930 1.00 97.62 183 PRO A C 1
ATOM 1424 O O . PRO A 1 183 ? -8.829 -16.814 12.130 1.00 97.62 183 PRO A O 1
ATOM 1427 N N . ASN A 1 184 ? -9.588 -14.869 12.958 1.00 98.06 184 ASN A N 1
ATOM 1428 C CA . ASN A 1 184 ? -10.868 -14.861 12.249 1.00 98.06 184 ASN A CA 1
ATOM 1429 C C . ASN A 1 184 ? -10.877 -14.040 10.947 1.00 98.06 184 ASN A C 1
ATOM 1431 O O . ASN A 1 184 ? -11.946 -13.877 10.348 1.00 98.06 184 ASN A O 1
ATOM 1435 N N . LEU A 1 185 ? -9.719 -13.564 10.464 1.00 98.25 185 LEU A N 1
ATOM 1436 C CA . LEU A 1 185 ? -9.645 -12.792 9.219 1.00 98.25 185 LEU A CA 1
ATOM 1437 C C . LEU A 1 185 ? -10.140 -13.621 8.024 1.00 98.25 185 LEU A C 1
ATOM 1439 O O . LEU A 1 185 ? -9.740 -14.770 7.832 1.00 98.25 185 LEU A O 1
ATOM 1443 N N . LYS A 1 186 ? -11.007 -13.043 7.195 1.00 97.75 186 LYS A N 1
ATOM 1444 C CA . LYS A 1 186 ? -11.567 -13.700 6.001 1.00 97.75 186 LYS A CA 1
ATOM 1445 C C . LYS A 1 186 ? -11.142 -13.025 4.710 1.00 97.75 186 LYS A C 1
ATOM 1447 O O . LYS A 1 186 ? -10.966 -13.703 3.710 1.00 97.75 186 LYS A O 1
ATOM 1452 N N . VAL A 1 187 ? -11.001 -11.703 4.735 1.00 98.00 187 VAL A N 1
ATOM 1453 C CA . VAL A 1 187 ? -10.653 -10.907 3.557 1.00 98.00 187 VAL A CA 1
ATOM 1454 C C . VAL A 1 187 ? -9.663 -9.825 3.954 1.00 98.00 187 VAL A C 1
ATOM 1456 O O . VAL A 1 187 ? -9.922 -9.070 4.894 1.00 98.00 187 VAL A O 1
ATOM 1459 N N . LEU A 1 188 ? -8.573 -9.717 3.201 1.00 98.50 188 LEU A N 1
ATOM 1460 C CA . LEU A 1 188 ? -7.679 -8.565 3.223 1.00 98.50 188 LEU A CA 1
ATOM 1461 C C . LEU A 1 188 ? -7.826 -7.814 1.903 1.00 98.50 188 LEU A C 1
ATOM 1463 O O . LEU A 1 188 ? -7.666 -8.400 0.838 1.00 98.50 188 LEU A O 1
ATOM 1467 N N . VAL A 1 189 ? -8.113 -6.518 1.963 1.00 98.56 189 VAL A N 1
ATOM 1468 C CA . VAL A 1 189 ? -8.151 -5.645 0.787 1.00 98.56 189 VAL A CA 1
ATOM 1469 C C . VAL A 1 189 ? -6.905 -4.769 0.776 1.00 98.56 189 VAL A C 1
ATOM 1471 O O . VAL A 1 189 ? -6.608 -4.123 1.775 1.00 98.56 189 VAL A O 1
ATOM 1474 N N . ILE A 1 190 ? -6.215 -4.681 -0.357 1.00 98.56 190 ILE A N 1
ATOM 1475 C CA . ILE A 1 190 ? -5.219 -3.639 -0.623 1.00 98.56 190 ILE A CA 1
ATOM 1476 C C . ILE A 1 190 ? -5.798 -2.705 -1.670 1.00 98.56 190 ILE A C 1
ATOM 1478 O O . ILE A 1 190 ? -6.080 -3.116 -2.797 1.00 98.56 190 ILE A O 1
ATOM 1482 N N . GLY A 1 191 ? -5.964 -1.437 -1.326 1.00 97.50 191 GLY A N 1
ATOM 1483 C CA . GLY A 1 191 ? -6.543 -0.478 -2.252 1.00 97.50 191 GLY A CA 1
ATOM 1484 C C . GLY A 1 191 ? -5.944 0.902 -2.147 1.00 97.50 191 GLY A C 1
ATOM 1485 O O . GLY A 1 191 ? -5.201 1.207 -1.225 1.00 97.50 191 GLY A O 1
ATOM 1486 N N . GLY A 1 192 ? -6.261 1.757 -3.107 1.00 94.94 192 GLY A N 1
ATOM 1487 C CA . GLY A 1 192 ? -5.845 3.149 -3.038 1.00 94.94 192 GLY A CA 1
ATOM 1488 C C . GLY A 1 192 ? -6.367 3.980 -4.195 1.00 94.94 192 GLY A C 1
ATOM 1489 O O . GLY A 1 192 ? -6.770 3.458 -5.236 1.00 94.94 192 GLY A O 1
ATOM 1490 N N . HIS A 1 193 ? -6.310 5.296 -4.009 1.00 91.75 193 HIS A N 1
ATOM 1491 C CA . HIS A 1 193 ? -6.765 6.289 -4.974 1.00 91.75 193 HIS A CA 1
ATOM 1492 C C . HIS A 1 193 ? -5.582 7.031 -5.618 1.00 91.75 193 HIS A C 1
ATOM 1494 O O . HIS A 1 193 ? -4.611 7.389 -4.949 1.00 91.75 193 HIS A O 1
ATOM 1500 N N . SER A 1 194 ? -5.646 7.300 -6.928 1.00 92.31 194 SER A N 1
ATOM 1501 C CA . SER A 1 194 ? -4.588 7.988 -7.690 1.00 92.31 194 SER A CA 1
ATOM 1502 C C . SER A 1 194 ? -3.234 7.275 -7.600 1.00 92.31 194 SER A C 1
ATOM 1504 O O . SER A 1 194 ? -3.064 6.221 -8.208 1.00 92.31 194 SER A O 1
ATOM 1506 N N . ALA A 1 195 ? -2.243 7.810 -6.883 1.00 92.75 195 ALA A N 1
ATOM 1507 C CA . ALA A 1 195 ? -0.969 7.124 -6.673 1.00 92.75 195 ALA A CA 1
ATOM 1508 C C . ALA A 1 195 ? -1.128 5.818 -5.897 1.00 92.75 195 ALA A C 1
ATOM 1510 O O . ALA A 1 195 ? -0.506 4.831 -6.273 1.00 92.75 195 ALA A O 1
ATOM 1511 N N . GLY A 1 196 ? -2.015 5.776 -4.903 1.00 95.62 196 GLY A N 1
ATOM 1512 C CA . GLY A 1 196 ? -2.329 4.544 -4.189 1.00 95.62 196 GLY A CA 1
ATOM 1513 C C . GLY A 1 196 ? -2.903 3.485 -5.130 1.00 95.62 196 GLY A C 1
ATOM 1514 O O . GLY A 1 196 ? -2.484 2.334 -5.095 1.00 95.62 196 GLY A O 1
ATOM 1515 N N . GLY A 1 197 ? -3.772 3.893 -6.062 1.00 96.44 197 GLY A N 1
ATOM 1516 C CA . GLY A 1 197 ? -4.325 3.004 -7.089 1.00 96.44 197 GLY A CA 1
ATOM 1517 C C . GLY A 1 197 ? -3.261 2.517 -8.075 1.00 96.44 197 GLY A C 1
ATOM 1518 O O . GLY A 1 197 ? -3.226 1.340 -8.426 1.00 96.44 197 GLY A O 1
ATOM 1519 N N . GLN A 1 198 ? -2.335 3.397 -8.476 1.00 97.56 198 GLN A N 1
ATOM 1520 C CA . GLN A 1 198 ? -1.177 3.011 -9.287 1.00 97.56 198 GLN A CA 1
ATOM 1521 C C . GLN A 1 198 ? -0.313 1.973 -8.561 1.00 97.56 198 GLN A C 1
ATOM 1523 O O . GLN A 1 198 ? 0.102 0.990 -9.171 1.00 97.56 198 GLN A O 1
ATOM 1528 N N . MET A 1 199 ? -0.029 2.189 -7.273 1.00 98.06 199 MET A N 1
ATOM 1529 C CA . MET A 1 199 ? 0.786 1.277 -6.474 1.00 98.06 199 MET A CA 1
ATOM 1530 C C . MET A 1 199 ? 0.082 -0.067 -6.295 1.00 98.06 199 MET A C 1
ATOM 1532 O O . MET A 1 199 ? 0.704 -1.096 -6.544 1.00 98.06 199 MET A O 1
ATOM 1536 N N . ALA A 1 200 ? -1.210 -0.063 -5.953 1.00 98.38 200 ALA A N 1
ATOM 1537 C CA . ALA A 1 200 ? -2.020 -1.269 -5.825 1.00 98.38 200 ALA A CA 1
ATOM 1538 C C . ALA A 1 200 ? -1.999 -2.082 -7.126 1.00 98.38 200 ALA A C 1
ATOM 1540 O O . ALA A 1 200 ? -1.721 -3.279 -7.091 1.00 98.38 200 ALA A O 1
ATOM 1541 N N . GLN A 1 201 ? -2.193 -1.432 -8.283 1.00 98.19 201 GLN A N 1
ATOM 1542 C CA . GLN A 1 201 ? -2.185 -2.124 -9.572 1.00 98.19 201 GLN A CA 1
ATOM 1543 C C . GLN A 1 201 ? -0.799 -2.663 -9.962 1.00 98.19 201 GLN A C 1
ATOM 1545 O O . GLN A 1 201 ? -0.679 -3.750 -10.531 1.00 98.19 201 GLN A O 1
ATOM 1550 N N . ARG A 1 202 ? 0.274 -1.943 -9.647 1.00 98.38 202 ARG A N 1
ATOM 1551 C CA . ARG A 1 202 ? 1.639 -2.409 -9.935 1.00 98.38 202 ARG A CA 1
ATOM 1552 C C . ARG A 1 202 ? 2.057 -3.540 -9.001 1.00 98.38 202 ARG A C 1
ATOM 1554 O O . ARG A 1 202 ? 2.650 -4.516 -9.459 1.00 98.38 202 ARG A O 1
ATOM 1561 N N . TYR A 1 203 ? 1.695 -3.452 -7.725 1.00 98.38 203 TYR A N 1
ATOM 1562 C CA . TYR A 1 203 ? 1.938 -4.506 -6.748 1.00 98.38 203 TYR A CA 1
ATOM 1563 C C . TYR A 1 203 ? 1.143 -5.768 -7.093 1.00 98.38 203 TYR A C 1
ATOM 1565 O O . TYR A 1 203 ? 1.730 -6.840 -7.205 1.00 98.38 203 TYR A O 1
ATOM 1573 N N . VAL A 1 204 ? -0.152 -5.659 -7.409 1.00 97.56 204 VAL A N 1
ATOM 1574 C CA . VAL A 1 204 ? -0.946 -6.813 -7.864 1.00 97.56 204 VAL A CA 1
ATOM 1575 C C . VAL A 1 204 ? -0.452 -7.383 -9.205 1.00 97.56 204 VAL A C 1
ATOM 1577 O O . VAL A 1 204 ? -0.714 -8.529 -9.533 1.00 97.56 204 VAL A O 1
ATOM 1580 N N . THR A 1 205 ? 0.321 -6.635 -9.989 1.00 97.88 205 THR A N 1
ATOM 1581 C CA . THR A 1 205 ? 0.962 -7.178 -11.198 1.00 97.88 205 THR A CA 1
ATOM 1582 C C . THR A 1 205 ? 2.205 -8.000 -10.871 1.00 97.88 205 THR A C 1
ATOM 1584 O O . THR A 1 205 ? 2.400 -9.077 -11.431 1.00 97.88 205 THR A O 1
ATOM 1587 N N . LEU A 1 206 ? 3.038 -7.527 -9.943 1.00 97.50 206 LEU A N 1
ATOM 1588 C CA . LEU A 1 206 ? 4.361 -8.106 -9.700 1.00 97.50 206 LEU A CA 1
ATOM 1589 C C . LEU A 1 206 ? 4.468 -8.988 -8.456 1.00 97.50 206 LEU A C 1
ATOM 1591 O O . LEU A 1 206 ? 5.465 -9.699 -8.332 1.00 97.50 206 LEU A O 1
ATOM 1595 N N . ARG A 1 207 ? 3.481 -8.963 -7.551 1.00 96.06 207 ARG A N 1
ATOM 1596 C CA . ARG A 1 207 ? 3.528 -9.706 -6.284 1.00 96.06 207 ARG A CA 1
ATOM 1597 C C . ARG A 1 207 ? 3.848 -11.175 -6.528 1.00 96.06 207 ARG A C 1
ATOM 1599 O O . ARG A 1 207 ? 3.289 -11.804 -7.437 1.00 96.06 207 ARG A O 1
ATOM 1606 N N . ILE A 1 208 ? 4.731 -11.703 -5.699 1.00 94.38 208 ILE A N 1
ATOM 1607 C CA . ILE A 1 208 ? 5.073 -13.119 -5.676 1.00 94.38 208 ILE A CA 1
ATOM 1608 C C . ILE A 1 208 ? 4.001 -13.838 -4.843 1.00 94.38 208 ILE A C 1
ATOM 1610 O O . ILE A 1 208 ? 3.772 -13.415 -3.713 1.00 94.38 208 ILE A O 1
ATOM 1614 N N . PRO A 1 209 ? 3.323 -14.871 -5.381 1.00 91.94 209 PRO A N 1
ATOM 1615 C CA . PRO A 1 209 ? 2.258 -15.547 -4.654 1.00 91.94 209 PRO A CA 1
ATOM 1616 C C . PRO A 1 209 ? 2.727 -16.140 -3.328 1.00 91.94 209 PRO A C 1
ATOM 1618 O O . PRO A 1 209 ? 3.828 -16.693 -3.258 1.00 91.94 209 PRO A O 1
ATOM 1621 N N . THR A 1 210 ? 1.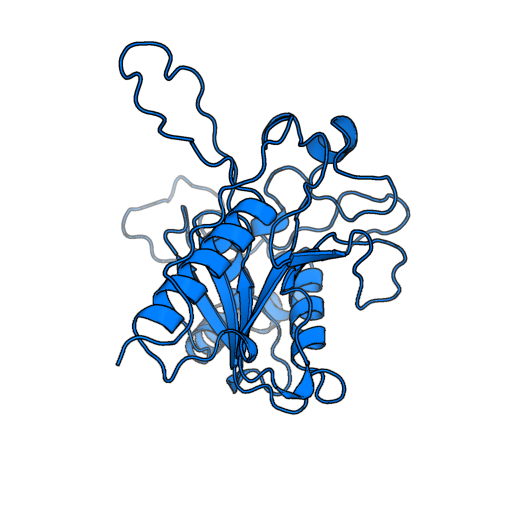872 -16.066 -2.314 1.00 92.44 210 THR A N 1
ATOM 1622 C CA . THR A 1 210 ? 2.050 -16.774 -1.038 1.00 92.44 210 THR A CA 1
ATOM 1623 C C . THR A 1 210 ? 0.801 -17.580 -0.701 1.00 92.44 210 THR A C 1
ATOM 1625 O O . THR A 1 210 ? -0.200 -17.533 -1.419 1.00 92.44 210 THR A O 1
ATOM 1628 N N . ASP A 1 211 ? 0.845 -18.314 0.407 1.00 87.94 211 ASP A N 1
ATOM 1629 C CA . ASP A 1 211 ? -0.324 -19.027 0.911 1.00 87.94 211 ASP A CA 1
ATOM 1630 C C . ASP A 1 211 ? -1.468 -18.053 1.240 1.00 87.94 211 ASP A C 1
ATOM 1632 O O . ASP A 1 211 ? -1.233 -16.925 1.681 1.00 87.94 211 ASP A O 1
ATOM 1636 N N . ASN A 1 212 ? -2.707 -18.518 1.058 1.00 89.00 212 ASN A N 1
ATOM 1637 C CA . ASN A 1 212 ? -3.952 -17.783 1.326 1.00 89.00 212 ASN A CA 1
ATOM 1638 C C . ASN A 1 212 ? -4.170 -16.507 0.482 1.00 89.00 212 ASN A C 1
ATOM 1640 O O . ASN A 1 212 ? -4.937 -15.622 0.869 1.00 89.00 212 ASN A O 1
ATOM 1644 N N . ASP A 1 213 ? -3.520 -16.392 -0.681 1.00 92.62 213 ASP A N 1
ATOM 1645 C CA . ASP A 1 213 ? -3.737 -15.274 -1.615 1.00 92.62 213 ASP A CA 1
ATOM 1646 C C . ASP A 1 213 ? -5.179 -15.209 -2.167 1.00 92.62 213 ASP A C 1
ATOM 1648 O O . ASP A 1 213 ? -5.585 -14.174 -2.690 1.00 92.62 213 ASP A O 1
ATOM 1652 N N . ASP A 1 214 ? -5.985 -16.265 -2.017 1.00 93.06 214 ASP A N 1
ATOM 1653 C CA . ASP A 1 214 ? -7.424 -16.269 -2.315 1.00 93.06 214 ASP A CA 1
ATOM 1654 C C . ASP A 1 214 ? -8.230 -15.330 -1.399 1.00 93.06 214 ASP A C 1
ATOM 1656 O O . ASP A 1 214 ? -9.279 -14.828 -1.800 1.00 93.06 214 ASP A O 1
ATOM 1660 N N . MET A 1 215 ? -7.715 -15.027 -0.203 1.00 95.62 215 MET A N 1
ATOM 1661 C CA . MET A 1 215 ? -8.284 -14.024 0.706 1.00 95.62 215 MET A CA 1
ATOM 1662 C C . MET A 1 215 ? -7.899 -12.586 0.336 1.00 95.62 215 MET A C 1
ATOM 1664 O O . MET A 1 215 ? -8.416 -11.638 0.942 1.00 95.62 215 MET A O 1
ATOM 1668 N N . LEU A 1 216 ? -6.956 -12.406 -0.595 1.00 97.56 216 LEU A N 1
ATOM 1669 C CA . LEU A 1 216 ? -6.396 -11.109 -0.943 1.00 97.56 216 LEU A CA 1
ATOM 1670 C C . LEU A 1 216 ? -7.165 -10.474 -2.102 1.00 97.56 216 LEU A C 1
ATOM 1672 O O . LEU A 1 216 ? -7.227 -10.978 -3.223 1.00 97.56 216 LEU A O 1
ATOM 1676 N N . HIS A 1 217 ? -7.731 -9.314 -1.815 1.00 98.25 217 HIS A N 1
ATOM 1677 C CA . HIS A 1 217 ? -8.516 -8.512 -2.732 1.00 98.25 217 HIS A CA 1
ATOM 1678 C C . HIS A 1 217 ? -7.773 -7.216 -3.035 1.00 98.25 217 HIS A C 1
ATOM 1680 O O . HIS A 1 217 ? -7.099 -6.650 -2.175 1.00 98.25 217 HIS A O 1
ATOM 1686 N N . PHE A 1 218 ? -7.932 -6.708 -4.249 1.00 98.12 218 PHE A N 1
ATOM 1687 C CA . PHE A 1 218 ? -7.331 -5.450 -4.669 1.00 98.12 218 PHE A CA 1
ATOM 1688 C C . PHE A 1 218 ? -8.405 -4.468 -5.118 1.00 98.12 218 PHE A C 1
ATOM 1690 O O . PHE A 1 218 ? -9.388 -4.878 -5.732 1.00 98.12 218 PHE A O 1
ATOM 1697 N N . TRP A 1 219 ? -8.213 -3.184 -4.823 1.00 97.50 219 TRP A N 1
ATOM 1698 C CA . TRP A 1 219 ? -9.086 -2.103 -5.283 1.00 97.50 219 TRP A CA 1
ATOM 1699 C C . TRP A 1 219 ? -8.263 -0.970 -5.897 1.00 97.50 219 TRP A C 1
ATOM 1701 O O . TRP A 1 219 ? -7.392 -0.380 -5.253 1.00 97.50 219 TRP A O 1
ATOM 1711 N N . VAL A 1 220 ? -8.519 -0.665 -7.167 1.00 97.00 220 VAL A N 1
ATOM 1712 C CA . VAL A 1 220 ? -7.716 0.283 -7.950 1.00 97.00 220 VAL A CA 1
ATOM 1713 C C . VAL A 1 220 ? -8.580 1.486 -8.324 1.00 97.00 220 VAL A C 1
ATOM 1715 O O . VAL A 1 220 ? -9.322 1.444 -9.303 1.00 97.00 220 VAL A O 1
ATOM 1718 N N . ALA A 1 221 ? -8.470 2.582 -7.568 1.00 93.38 221 ALA A N 1
ATOM 1719 C CA . ALA A 1 221 ? -9.321 3.757 -7.758 1.00 93.38 221 ALA A CA 1
ATOM 1720 C C . ALA A 1 221 ? -8.603 4.897 -8.496 1.00 93.38 221 ALA A C 1
ATOM 1722 O O . ALA A 1 221 ? -7.601 5.442 -8.026 1.00 93.38 221 ALA A O 1
ATOM 1723 N N . ASN A 1 222 ? -9.137 5.272 -9.662 1.00 93.62 222 ASN A N 1
ATOM 1724 C CA . ASN A 1 222 ? -8.706 6.407 -10.494 1.00 93.62 222 ASN A CA 1
ATOM 1725 C C . ASN A 1 222 ? -7.173 6.595 -10.581 1.00 93.62 222 ASN A C 1
ATOM 1727 O O . ASN A 1 222 ? -6.670 7.686 -10.288 1.00 93.62 222 ASN A O 1
ATOM 1731 N N . PRO A 1 223 ? -6.395 5.557 -10.937 1.00 93.81 223 PRO A N 1
ATOM 1732 C CA . PRO A 1 223 ? -4.958 5.707 -11.072 1.00 93.81 223 PRO A CA 1
ATOM 1733 C C . PRO A 1 223 ? -4.628 6.602 -12.271 1.00 93.81 223 PRO A C 1
ATOM 1735 O O . PRO A 1 223 ? -5.196 6.449 -13.348 1.00 93.81 223 PRO A O 1
ATOM 1738 N N . ALA A 1 224 ? -3.654 7.503 -12.118 1.00 90.75 224 ALA A N 1
ATOM 1739 C CA . ALA A 1 224 ? -3.208 8.357 -13.226 1.00 90.75 224 ALA A CA 1
ATOM 1740 C C . ALA A 1 224 ? -2.521 7.567 -14.362 1.00 90.75 224 ALA A C 1
ATOM 1742 O O . ALA A 1 224 ? -2.321 8.090 -15.452 1.00 90.75 224 ALA A O 1
ATOM 1743 N N . SER A 1 225 ? -2.121 6.317 -14.104 1.00 93.19 225 SER A N 1
ATOM 1744 C CA . SER A 1 225 ? -1.608 5.389 -15.115 1.00 93.19 225 SER A CA 1
ATOM 1745 C C . SER A 1 225 ? -1.752 3.937 -14.659 1.00 93.19 225 SER A C 1
ATOM 1747 O O . SER A 1 225 ? -1.817 3.656 -13.465 1.00 93.19 225 SER A O 1
ATOM 1749 N N . LEU A 1 226 ? -1.760 3.006 -15.606 1.00 95.56 226 LEU A N 1
ATOM 1750 C CA . LEU A 1 226 ? -1.781 1.567 -15.350 1.00 95.56 226 LEU A CA 1
ATOM 1751 C C . LEU A 1 226 ? -0.550 0.918 -15.989 1.00 95.56 226 LEU A C 1
ATOM 1753 O O . LEU A 1 226 ? -0.065 1.386 -17.021 1.00 95.56 226 LEU A O 1
ATOM 1757 N N . CYS A 1 227 ? -0.050 -0.160 -15.386 1.00 96.75 227 CYS A N 1
ATOM 1758 C CA . CYS A 1 227 ? 0.867 -1.073 -16.058 1.00 96.75 227 CYS A CA 1
ATOM 1759 C C . CYS A 1 227 ? 0.076 -1.859 -17.107 1.00 96.75 227 CYS A C 1
ATOM 1761 O O . CYS A 1 227 ? -0.883 -2.558 -16.766 1.00 96.75 227 CYS A O 1
ATOM 1763 N N . TRP A 1 228 ? 0.451 -1.720 -18.376 1.00 96.06 228 TRP A N 1
ATOM 1764 C CA . TRP A 1 228 ? -0.207 -2.412 -19.471 1.00 96.06 228 TRP A CA 1
ATOM 1765 C C . TRP A 1 228 ? 0.190 -3.886 -19.474 1.00 96.06 228 TRP A C 1
ATOM 1767 O O . TRP A 1 228 ? 1.365 -4.238 -19.564 1.00 96.06 228 TRP A O 1
ATOM 1777 N N . LEU A 1 229 ? -0.821 -4.750 -19.431 1.00 96.50 229 LEU A N 1
ATOM 1778 C CA . LEU A 1 229 ? -0.654 -6.204 -19.488 1.00 96.50 229 LEU A CA 1
ATOM 1779 C C . LEU A 1 229 ? -0.287 -6.702 -20.898 1.00 96.50 229 LEU A C 1
ATOM 1781 O O . LEU A 1 229 ? 0.142 -7.835 -21.073 1.00 96.50 229 LEU A O 1
ATOM 1785 N N . THR A 1 230 ? -0.427 -5.845 -21.908 1.00 94.88 230 THR A N 1
ATOM 1786 C CA . THR A 1 230 ? -0.080 -6.105 -23.310 1.00 94.88 230 THR A CA 1
ATOM 1787 C C . THR A 1 230 ? 0.933 -5.075 -23.804 1.00 94.88 230 THR A C 1
ATOM 1789 O O . THR A 1 230 ? 0.991 -3.968 -23.272 1.00 94.88 230 THR A O 1
ATOM 1792 N N . SER A 1 231 ? 1.714 -5.406 -24.836 1.00 92.69 231 SER A N 1
ATOM 1793 C CA . SER A 1 231 ? 2.524 -4.419 -25.567 1.00 92.69 231 SER A CA 1
ATOM 1794 C C . SER A 1 231 ? 1.697 -3.566 -26.525 1.00 92.69 231 SER A C 1
ATOM 1796 O O . SER A 1 231 ? 2.166 -2.518 -26.946 1.00 92.69 231 SER A O 1
ATOM 1798 N N . ASN A 1 232 ? 0.479 -3.980 -26.880 1.00 91.00 232 ASN A N 1
ATOM 1799 C CA . ASN A 1 232 ? -0.340 -3.215 -27.813 1.00 91.00 232 ASN A CA 1
ATOM 1800 C C . ASN A 1 232 ? -0.746 -1.878 -27.184 1.00 91.00 232 ASN A C 1
ATOM 1802 O O . ASN A 1 232 ? -1.109 -1.816 -26.003 1.00 91.00 232 ASN A O 1
ATOM 1806 N N . ARG A 1 233 ? -0.700 -0.809 -27.979 1.00 88.75 233 ARG A N 1
ATOM 1807 C CA . ARG A 1 233 ? -1.191 0.518 -27.605 1.00 88.75 233 ARG A CA 1
ATOM 1808 C C . ARG A 1 233 ? -2.257 0.974 -28.601 1.00 88.75 233 ARG A C 1
ATOM 1810 O O . ARG A 1 233 ? -2.172 0.630 -29.777 1.00 88.75 233 ARG A O 1
ATOM 1817 N N . PRO A 1 234 ? -3.270 1.733 -28.146 1.00 87.94 234 PRO A N 1
ATOM 1818 C CA . PRO A 1 234 ? -4.334 2.233 -29.016 1.00 87.94 234 PRO A CA 1
ATOM 1819 C C . PRO A 1 234 ? -3.829 3.241 -30.056 1.00 87.94 234 PRO A C 1
ATOM 1821 O O . PRO A 1 234 ? -4.464 3.410 -31.091 1.00 87.94 234 PRO A O 1
ATOM 1824 N N . PHE A 1 235 ? -2.691 3.887 -29.795 1.00 84.25 235 PHE A N 1
ATOM 1825 C CA . PHE A 1 235 ? -2.015 4.781 -30.727 1.00 84.25 235 PHE A CA 1
ATOM 1826 C C . PHE A 1 235 ? -0.562 4.331 -30.911 1.00 84.25 235 PHE A C 1
ATOM 1828 O O . PHE A 1 235 ? 0.032 3.880 -29.927 1.00 84.25 235 PHE A O 1
ATOM 1835 N N . PRO A 1 236 ? 0.006 4.456 -32.127 1.00 76.25 236 PRO A N 1
ATOM 1836 C CA . PRO A 1 236 ? 1.412 4.159 -32.375 1.00 76.25 236 PRO A CA 1
ATOM 1837 C C . PRO A 1 236 ? 2.319 4.972 -31.451 1.00 76.25 236 PRO A C 1
ATOM 1839 O O . PRO A 1 236 ? 2.123 6.175 -31.271 1.00 76.25 236 PRO A O 1
ATOM 1842 N N . ASP A 1 237 ? 3.321 4.317 -30.883 1.00 76.94 237 ASP A N 1
ATOM 1843 C CA . ASP A 1 237 ? 4.238 4.881 -29.896 1.00 76.94 237 ASP A CA 1
ATOM 1844 C C . ASP A 1 237 ? 5.707 4.648 -30.267 1.00 76.94 237 ASP A C 1
ATOM 1846 O O . ASP A 1 237 ? 6.587 4.703 -29.410 1.00 76.94 237 ASP A O 1
ATOM 1850 N N . ASP A 1 238 ? 5.984 4.478 -31.563 1.00 74.69 238 ASP A N 1
ATOM 1851 C CA . ASP A 1 238 ? 7.304 4.161 -32.129 1.00 74.69 238 ASP A CA 1
ATOM 1852 C C . ASP A 1 238 ? 8.419 5.149 -31.710 1.00 74.69 238 ASP A C 1
ATOM 1854 O O . ASP A 1 238 ? 9.605 4.814 -31.727 1.00 74.69 238 ASP A O 1
ATOM 1858 N N . GLY A 1 239 ? 8.055 6.371 -31.299 1.00 83.38 239 GLY A N 1
ATOM 1859 C CA . GLY A 1 239 ? 8.974 7.387 -30.769 1.00 83.38 239 GLY A CA 1
ATOM 1860 C C . GLY A 1 239 ? 9.231 7.323 -29.254 1.00 83.38 239 GLY A C 1
ATOM 1861 O O . GLY A 1 239 ? 10.161 7.965 -28.761 1.00 83.38 239 GLY A O 1
ATOM 1862 N N . CYS A 1 240 ? 8.439 6.567 -28.493 1.00 85.94 240 CYS A N 1
ATOM 1863 C CA . CYS A 1 240 ? 8.517 6.481 -27.036 1.00 85.94 240 CYS A CA 1
ATOM 1864 C C . CYS A 1 240 ? 9.398 5.298 -26.608 1.00 85.94 240 CYS A C 1
ATOM 1866 O O . CYS A 1 240 ? 8.938 4.182 -26.364 1.00 85.94 240 CYS A O 1
ATOM 1868 N N . LYS A 1 241 ? 10.712 5.530 -26.507 1.00 90.25 241 LYS A N 1
ATOM 1869 C CA . LYS A 1 241 ? 11.641 4.503 -26.008 1.00 90.25 241 LYS A CA 1
ATOM 1870 C C . LYS A 1 241 ? 11.229 4.050 -24.602 1.00 90.25 241 LYS A C 1
ATOM 1872 O O . LYS A 1 241 ? 11.039 4.877 -23.717 1.00 90.25 241 LYS A O 1
ATOM 1877 N N . GLY A 1 242 ? 11.136 2.736 -24.401 1.00 90.19 242 GLY A N 1
ATOM 1878 C CA . GLY A 1 242 ? 10.804 2.148 -23.101 1.00 90.19 242 GLY A CA 1
ATOM 1879 C C . GLY A 1 242 ? 9.323 2.232 -22.711 1.00 90.19 242 GLY A C 1
ATOM 1880 O O . GLY A 1 242 ? 8.997 1.995 -21.554 1.00 90.19 242 GLY A O 1
ATOM 1881 N N . PHE A 1 243 ? 8.407 2.521 -23.645 1.00 91.62 243 PHE A N 1
ATOM 1882 C CA . PHE A 1 243 ? 6.957 2.557 -23.376 1.00 91.62 243 PHE A CA 1
ATOM 1883 C C . PHE A 1 243 ? 6.400 1.267 -22.738 1.00 91.62 243 PHE A C 1
ATOM 1885 O O . PHE A 1 243 ? 5.364 1.272 -22.067 1.00 91.62 243 PHE A O 1
ATOM 1892 N N . ASP A 1 244 ? 7.068 0.144 -23.005 1.00 94.81 244 ASP A N 1
ATOM 1893 C CA . ASP A 1 244 ? 6.701 -1.192 -22.541 1.00 94.81 244 ASP A CA 1
ATOM 1894 C C . ASP A 1 244 ? 7.561 -1.655 -21.359 1.00 94.81 244 ASP A C 1
ATOM 1896 O O . ASP A 1 244 ? 7.414 -2.772 -20.862 1.00 94.81 244 ASP A O 1
ATOM 1900 N N . ASP A 1 245 ? 8.479 -0.811 -20.899 1.00 95.50 245 ASP A N 1
ATOM 1901 C CA . ASP A 1 245 ? 9.233 -1.066 -19.686 1.00 95.50 245 ASP A CA 1
ATOM 1902 C C . ASP A 1 245 ? 8.333 -0.862 -18.469 1.00 95.50 245 ASP A C 1
ATOM 1904 O O . ASP A 1 245 ? 7.383 -0.067 -18.464 1.00 95.50 245 ASP A O 1
ATOM 1908 N N . PHE A 1 246 ? 8.636 -1.579 -17.395 1.00 97.06 246 PHE A N 1
ATOM 1909 C CA . PHE A 1 246 ? 8.001 -1.312 -16.122 1.00 97.06 246 PHE A CA 1
ATOM 1910 C C . PHE A 1 246 ? 8.345 0.134 -15.713 1.00 97.06 246 PHE A C 1
ATOM 1912 O O . PHE A 1 246 ? 9.491 0.562 -15.783 1.00 97.06 246 PHE A O 1
ATOM 1919 N N . LYS A 1 247 ? 7.391 0.982 -15.329 1.00 95.38 247 LYS A N 1
ATOM 1920 C CA . LYS A 1 247 ? 6.066 0.710 -14.746 1.00 95.38 247 LYS A CA 1
ATOM 1921 C C . LYS A 1 247 ? 4.858 0.779 -15.693 1.00 95.38 247 LYS A C 1
ATOM 1923 O O . LYS A 1 247 ? 3.727 0.724 -15.207 1.00 95.38 247 LYS A O 1
ATOM 1928 N N . TYR A 1 248 ? 5.076 0.940 -16.998 1.00 95.25 248 TYR A N 1
ATOM 1929 C CA . TYR A 1 248 ? 4.012 1.111 -18.000 1.00 95.25 248 TYR A CA 1
ATOM 1930 C C . TYR A 1 248 ? 3.765 -0.137 -18.847 1.00 95.25 248 TYR A C 1
ATOM 1932 O O . TYR A 1 248 ? 2.698 -0.251 -19.438 1.00 95.25 248 TYR A O 1
ATOM 1940 N N . GLY A 1 249 ? 4.678 -1.102 -18.841 1.00 96.12 249 GLY A N 1
ATOM 1941 C CA . GLY A 1 249 ? 4.491 -2.410 -19.456 1.00 96.12 249 GLY A CA 1
ATOM 1942 C C . GLY A 1 249 ? 5.254 -3.512 -18.729 1.00 96.12 249 GLY A C 1
ATOM 1943 O O . GLY A 1 249 ? 5.637 -3.370 -17.565 1.00 96.12 249 GLY A O 1
ATOM 1944 N N . LEU A 1 250 ? 5.444 -4.626 -19.435 1.00 97.50 250 LEU A N 1
ATOM 1945 C CA . LEU A 1 250 ? 6.004 -5.876 -18.905 1.00 97.50 250 LEU A CA 1
ATOM 1946 C C . LEU A 1 250 ? 7.204 -6.393 -19.716 1.00 97.50 250 LEU A C 1
ATOM 1948 O O . LEU A 1 250 ? 7.500 -7.585 -19.693 1.00 97.50 250 LEU A O 1
ATOM 1952 N N . LYS A 1 251 ? 7.884 -5.526 -20.471 1.00 95.56 251 LYS A N 1
ATOM 1953 C CA . LYS A 1 251 ? 9.042 -5.912 -21.287 1.00 95.56 251 LYS A CA 1
ATOM 1954 C C . LYS A 1 251 ? 10.320 -6.018 -20.464 1.00 95.56 251 LYS A C 1
ATOM 1956 O O . LYS A 1 251 ? 11.040 -7.009 -20.562 1.00 95.56 251 LYS A O 1
ATOM 1961 N N . SER A 1 252 ? 10.647 -4.973 -19.704 1.00 95.56 252 SER A N 1
ATOM 1962 C CA . SER A 1 252 ? 11.933 -4.867 -19.006 1.00 95.56 252 SER A CA 1
ATOM 1963 C C . SER A 1 252 ? 11.888 -3.885 -17.820 1.00 95.56 252 SER A C 1
ATOM 1965 O O . SER A 1 252 ? 10.814 -3.428 -17.439 1.00 95.56 252 SER A O 1
ATOM 1967 N N . ASN A 1 253 ? 13.042 -3.599 -17.201 1.00 95.81 253 ASN A N 1
ATOM 1968 C CA . ASN A 1 253 ? 13.218 -2.635 -16.096 1.00 95.81 253 ASN A CA 1
ATOM 1969 C C . ASN A 1 253 ? 12.344 -2.869 -14.849 1.00 95.81 253 ASN A C 1
ATOM 1971 O O . ASN A 1 253 ? 11.984 -1.939 -14.131 1.00 95.81 253 ASN A O 1
ATOM 1975 N N . PHE A 1 254 ? 12.037 -4.133 -14.555 1.00 97.50 254 PHE A N 1
ATOM 1976 C CA . PHE A 1 254 ? 11.343 -4.524 -13.329 1.00 97.50 254 PHE A CA 1
ATOM 1977 C C . PHE A 1 254 ? 12.117 -4.112 -12.063 1.00 97.50 254 PHE A C 1
ATOM 1979 O O . PHE A 1 254 ? 13.350 -4.223 -12.043 1.00 97.50 254 PHE A O 1
ATOM 1986 N N . PRO A 1 255 ? 11.417 -3.724 -10.978 1.00 96.50 255 PRO A N 1
ATOM 1987 C CA . PRO A 1 255 ? 12.047 -3.433 -9.698 1.00 96.50 255 PRO A CA 1
ATOM 1988 C C . PRO A 1 255 ? 12.763 -4.672 -9.165 1.00 96.50 255 PRO A C 1
ATOM 1990 O O . PRO A 1 255 ? 12.378 -5.806 -9.471 1.00 96.50 255 PRO A O 1
ATOM 1993 N N . ALA A 1 256 ? 13.781 -4.460 -8.324 1.00 94.88 256 ALA A N 1
ATOM 1994 C CA . ALA A 1 256 ? 14.573 -5.549 -7.750 1.00 94.88 256 ALA A CA 1
ATOM 1995 C C . ALA A 1 256 ? 13.680 -6.636 -7.130 1.00 94.88 256 ALA A C 1
ATOM 1997 O O . ALA A 1 256 ? 13.915 -7.811 -7.412 1.00 94.88 256 ALA A O 1
ATOM 1998 N N . TYR A 1 257 ? 12.617 -6.213 -6.432 1.00 96.31 257 TYR A N 1
ATOM 1999 C CA . TYR A 1 257 ? 11.518 -7.027 -5.905 1.00 96.31 257 TYR A CA 1
ATOM 2000 C C . TYR A 1 257 ? 11.117 -8.219 -6.796 1.00 96.31 257 TYR A C 1
ATOM 2002 O O . TYR A 1 257 ? 11.201 -9.370 -6.381 1.00 96.31 257 TYR A O 1
ATOM 2010 N N . ALA A 1 258 ? 10.723 -7.957 -8.047 1.00 95.31 258 ALA A N 1
ATOM 2011 C CA . ALA A 1 258 ? 10.204 -8.986 -8.950 1.00 95.31 258 ALA A CA 1
ATOM 2012 C C . ALA A 1 258 ? 11.127 -9.278 -10.134 1.00 95.31 258 ALA A C 1
ATOM 2014 O O . ALA A 1 258 ? 10.813 -10.148 -10.936 1.00 95.31 258 ALA A O 1
ATOM 2015 N N . SER A 1 259 ? 12.269 -8.597 -10.259 1.00 94.94 259 SER A N 1
ATOM 2016 C CA . SER A 1 259 ? 13.164 -8.699 -11.420 1.00 94.94 259 SER A CA 1
ATOM 2017 C C . SER A 1 259 ? 13.526 -10.138 -11.808 1.00 94.94 259 SER A C 1
ATOM 2019 O O . SER A 1 259 ? 13.469 -10.487 -12.987 1.00 94.94 259 SER A O 1
ATOM 2021 N N . LYS A 1 260 ? 13.834 -10.999 -10.829 1.00 94.75 260 LYS A N 1
ATOM 2022 C CA . LYS A 1 260 ? 14.120 -12.424 -11.057 1.00 94.75 260 LYS A CA 1
ATOM 2023 C C . LYS A 1 260 ? 12.867 -13.200 -11.476 1.00 94.75 260 LYS A C 1
ATOM 2025 O O . LYS A 1 260 ? 12.920 -13.947 -12.447 1.00 94.75 260 LYS A O 1
ATOM 2030 N N . SER A 1 261 ? 11.753 -13.014 -10.762 1.00 95.06 261 SER A N 1
ATOM 2031 C CA . SER A 1 261 ? 10.494 -13.724 -11.033 1.00 95.06 261 SER A CA 1
ATOM 2032 C C . SER A 1 261 ? 9.912 -13.335 -12.393 1.00 95.06 261 SER A C 1
ATOM 2034 O O . SER A 1 261 ? 9.597 -14.204 -13.196 1.00 95.06 261 SER A O 1
ATOM 2036 N N . ALA A 1 262 ? 9.859 -12.040 -12.699 1.00 94.50 262 ALA A N 1
ATOM 2037 C CA . ALA A 1 262 ? 9.321 -11.513 -13.945 1.00 94.50 262 ALA A CA 1
ATOM 2038 C C . ALA A 1 262 ? 10.114 -11.985 -15.173 1.00 94.50 262 ALA A C 1
ATOM 2040 O O . ALA A 1 262 ? 9.518 -12.364 -16.177 1.00 94.50 262 ALA A O 1
ATOM 2041 N N . ARG A 1 263 ? 11.453 -12.037 -15.083 1.00 92.56 263 ARG A N 1
ATOM 2042 C CA . ARG A 1 263 ? 12.302 -12.590 -16.154 1.00 92.56 263 ARG A CA 1
ATOM 2043 C C . ARG A 1 263 ? 12.092 -14.088 -16.363 1.00 92.56 263 ARG A C 1
ATOM 2045 O O . ARG A 1 263 ? 12.199 -14.545 -17.492 1.00 92.56 263 ARG A O 1
ATOM 2052 N N . ALA A 1 264 ? 11.827 -14.836 -15.292 1.00 95.69 264 ALA A N 1
ATOM 2053 C CA . ALA A 1 264 ? 11.598 -16.275 -15.374 1.00 95.69 264 ALA A CA 1
ATOM 2054 C C . ALA A 1 264 ? 10.216 -16.624 -15.951 1.00 95.69 264 ALA A C 1
ATOM 2056 O O . ALA A 1 264 ? 10.103 -17.593 -16.689 1.00 95.69 264 ALA A O 1
ATOM 2057 N N . LEU A 1 265 ? 9.184 -15.843 -15.618 1.00 95.94 265 LEU A N 1
ATOM 2058 C CA . LEU A 1 265 ? 7.807 -16.055 -16.082 1.00 95.94 265 LEU A CA 1
ATOM 2059 C C . LEU A 1 265 ? 7.585 -15.550 -17.512 1.00 95.94 265 LEU A C 1
ATOM 2061 O O . LEU A 1 265 ? 6.869 -16.163 -18.293 1.00 95.94 265 LEU A O 1
ATOM 2065 N N . GLY A 1 266 ? 8.162 -14.395 -17.851 1.00 96.75 266 GLY A N 1
ATOM 2066 C CA . GLY A 1 266 ? 7.760 -13.657 -19.045 1.00 96.75 266 GLY A CA 1
ATOM 2067 C C . GLY A 1 266 ? 6.361 -13.040 -18.912 1.00 96.75 266 GLY A C 1
ATOM 2068 O O . GLY A 1 266 ? 5.659 -13.216 -17.915 1.00 96.75 266 GLY A O 1
ATOM 2069 N N . ARG A 1 267 ? 5.958 -12.259 -19.922 1.00 97.38 267 ARG A N 1
ATOM 2070 C CA . ARG A 1 267 ? 4.696 -11.501 -19.902 1.00 97.38 267 ARG A CA 1
ATOM 2071 C C . ARG A 1 267 ? 3.481 -12.399 -19.688 1.00 97.38 267 ARG A C 1
ATOM 2073 O O . ARG A 1 267 ? 2.678 -12.100 -18.813 1.00 97.38 267 ARG A O 1
ATOM 2080 N N . ASP A 1 268 ? 3.344 -13.460 -20.473 1.00 97.56 268 ASP A N 1
ATOM 2081 C CA . ASP A 1 268 ? 2.104 -14.241 -20.522 1.00 97.56 268 ASP A CA 1
ATOM 2082 C C . ASP A 1 268 ? 1.772 -14.877 -19.167 1.00 97.56 268 ASP A C 1
ATOM 2084 O O . ASP A 1 268 ? 0.630 -14.807 -18.712 1.00 97.56 268 ASP A O 1
ATOM 2088 N N . ASP A 1 269 ? 2.777 -15.391 -18.454 1.00 97.62 269 ASP A N 1
ATOM 2089 C CA . ASP A 1 269 ? 2.579 -15.967 -17.122 1.00 97.62 269 ASP A CA 1
ATOM 2090 C C . ASP A 1 269 ? 2.389 -14.903 -16.028 1.00 97.62 269 ASP A C 1
ATOM 2092 O O . ASP A 1 269 ? 1.645 -15.138 -15.070 1.00 97.62 269 ASP A O 1
ATOM 2096 N N . ILE A 1 270 ? 2.986 -13.709 -16.165 1.00 97.88 270 ILE A N 1
ATOM 2097 C CA . ILE A 1 270 ? 2.656 -12.561 -15.297 1.00 97.88 270 ILE A CA 1
ATOM 2098 C C . ILE A 1 270 ? 1.181 -12.184 -15.475 1.00 97.88 270 ILE A C 1
ATOM 2100 O O . ILE A 1 270 ? 0.472 -11.983 -14.490 1.00 97.88 270 ILE A O 1
ATOM 2104 N N . VAL A 1 271 ? 0.700 -12.120 -16.717 1.00 97.88 271 VAL A N 1
ATOM 2105 C CA . VAL A 1 271 ? -0.688 -11.770 -17.045 1.00 97.88 271 VAL A CA 1
ATOM 2106 C C . VAL A 1 271 ? -1.657 -12.844 -16.559 1.00 97.88 271 VAL A C 1
ATOM 2108 O O . VAL A 1 271 ? -2.660 -12.523 -15.925 1.00 97.88 271 VAL A O 1
ATOM 2111 N N . LYS A 1 272 ? -1.334 -14.125 -16.758 1.00 97.00 272 LYS A N 1
ATOM 2112 C CA . LYS A 1 272 ? -2.115 -15.244 -16.217 1.00 97.00 272 LYS A CA 1
ATOM 2113 C C . LYS A 1 272 ? -2.221 -15.171 -14.693 1.00 97.00 272 LYS A C 1
ATOM 2115 O O . LYS A 1 272 ? -3.310 -15.346 -14.151 1.00 97.00 272 LYS A O 1
ATOM 2120 N N . ARG A 1 273 ? -1.116 -14.855 -14.007 1.00 95.50 273 ARG A N 1
ATOM 2121 C CA . ARG A 1 273 ? -1.104 -14.615 -12.556 1.00 95.50 273 ARG A CA 1
ATOM 2122 C C . ARG A 1 273 ? -1.910 -13.380 -12.167 1.00 95.50 273 ARG A C 1
ATOM 2124 O O . ARG A 1 273 ? -2.509 -13.372 -11.103 1.00 95.50 273 ARG A O 1
ATOM 2131 N N . TYR A 1 274 ? -1.902 -12.318 -12.963 1.00 96.75 274 TYR A N 1
ATOM 2132 C CA . TYR A 1 274 ? -2.720 -11.138 -12.688 1.00 96.75 274 TYR A CA 1
ATOM 2133 C C . TYR A 1 274 ? -4.213 -11.485 -12.752 1.00 96.75 274 TYR A C 1
ATOM 2135 O O . TYR A 1 274 ? -4.961 -11.131 -11.847 1.00 96.75 274 TYR A O 1
ATOM 2143 N N . TYR A 1 275 ? -4.635 -12.237 -13.774 1.00 95.81 275 TYR A N 1
ATOM 2144 C CA . TYR A 1 275 ? -6.031 -12.650 -13.951 1.00 95.81 275 TYR A CA 1
ATOM 2145 C C . TYR A 1 275 ? -6.532 -13.664 -12.922 1.00 95.81 275 TYR A C 1
ATOM 2147 O O . TYR A 1 275 ? -7.740 -13.798 -12.758 1.00 95.81 275 TYR A O 1
ATOM 2155 N N . SER A 1 276 ? -5.642 -14.361 -12.212 1.00 94.62 276 SER A N 1
ATOM 2156 C CA . SER A 1 276 ? -6.047 -15.260 -11.127 1.00 94.62 276 SER A CA 1
ATOM 2157 C C . SER A 1 276 ? -6.344 -14.536 -9.809 1.00 94.62 276 SER A C 1
ATOM 2159 O O . SER A 1 276 ? -6.640 -15.199 -8.820 1.00 94.62 276 SER A O 1
ATOM 2161 N N . ARG A 1 277 ? -6.202 -13.207 -9.752 1.00 95.69 277 ARG A N 1
ATOM 2162 C CA . ARG A 1 277 ? -6.362 -12.412 -8.527 1.00 95.69 277 ARG A CA 1
ATOM 2163 C C . ARG A 1 277 ? -7.705 -11.705 -8.500 1.00 95.69 277 ARG A C 1
ATOM 2165 O O . ARG A 1 277 ? -8.246 -11.336 -9.540 1.00 95.69 277 ARG A O 1
ATOM 2172 N N . THR A 1 278 ? -8.194 -11.429 -7.298 1.00 97.00 278 THR A N 1
ATOM 2173 C CA . THR A 1 278 ? -9.473 -10.744 -7.108 1.00 97.00 278 THR A CA 1
ATOM 2174 C C . THR A 1 278 ? -9.288 -9.227 -7.130 1.00 97.00 278 THR A C 1
ATOM 2176 O O . THR A 1 278 ? -8.875 -8.625 -6.138 1.00 97.00 278 THR A O 1
ATOM 2179 N N . LEU A 1 279 ? -9.597 -8.596 -8.264 1.00 94.00 279 LEU A N 1
ATOM 2180 C CA . LEU A 1 279 ? -9.652 -7.139 -8.409 1.00 94.00 279 LEU A CA 1
ATOM 2181 C C . LEU A 1 279 ? -11.118 -6.686 -8.376 1.00 94.00 279 LEU A C 1
ATOM 2183 O O . LEU A 1 279 ? -11.917 -7.169 -9.177 1.00 94.00 279 LEU A O 1
ATOM 2187 N N . ASN A 1 280 ? -11.454 -5.787 -7.448 1.00 84.25 280 ASN A N 1
ATOM 2188 C CA . ASN A 1 280 ? -12.801 -5.237 -7.238 1.00 84.25 280 ASN A CA 1
ATOM 2189 C C . ASN A 1 280 ? -12.899 -3.804 -7.758 1.00 84.25 280 ASN A C 1
ATOM 2191 O O . ASN A 1 280 ? -11.864 -3.091 -7.730 1.00 84.25 280 ASN A O 1
#

Radius of gyration: 19.31 Å; chains: 1; bounding box: 55×54×52 Å

Foldseek 3Di:
DFDPQDLDQFDDDDFDDALVQATQADDDGPQWDWDQADDPDPQQAGWIKIKGPPAQLQLAAEEEEEEWARFDDDDDPPDDDPDDPVVPRIFQRVRQSVVLSVLSVVCRVDVVRDSSRYMYMGITAAAVSNCVSHHDDQRYFHDHRLCLLAQAWTPGDPSGTDRTNLVVVVSVVCVSPPCVRRVNYQAYEQEYAASSLSSQQNSLLQPDDDPPLVRYEYERHHYPAHADLDPDDPDDDVVPPCCQDPPNHLDYDHHPSRRVVSVVQDSVNSSVSSVVHHYD

InterPro domains:
  IPR029058 Alpha/Beta hydrolase fold [G3DSA:3.40.50.1820] (32-280)

pLDDT: mean 87.94, std 15.67, range [33.91, 98.56]

Secondary structure (DSSP, 8-state):
---SS----PPPPP--EETTTEES-PPP-TTEEEEEEE-SS-SS-BEEEEEETT--TTT--EEEEEEPPPP-------SS--S--------HHHHHHHHHHHHHHHHHH-TTS-GGGEEEEEE--EEHHHHHHTS--TTB-EESTTGGGGTPBP-B-TTS---BHHHHHHHHHHHHH-TTT-TT--EEEEEEETHHHHHHHHHHHHPPP-TTGGGEEEEEES-S----SSS--SS--TT-TTTTSTTT-SSS---HHHHHHHHHHHHHHHHHHHHTSEE-